Protein AF-A0A495YW83-F1 (afdb_monomer_lite)

Secondary structure (DSSP, 8-state):
-EEEEEEEEEEEE-SSS-EEEEEEESSS-EEHHHHSTT-----EE-SS-EEEEES-THHHHHHHHHHHHTS-TTSHHHHHHHHHHHHHHHTTPPTT-EEEEEEEEEEETT-SS-EEEEEEEEEE----S---S-S---S-------HHHHHHHHHHHHHHHHHHHHHHHHHHHHHHHHHHHHHHHHHHHHHHHHHHHHHHHHHTS---------------------------S--SHHHHHHHHHHHHHHTT---------------------

Radius of gyration: 35.76 Å; chains: 1; bounding box: 96×53×119 Å

Sequence (273 aa):
MATQYHFLVSCKKIADTEWTMEMQAESGDVPMSIVQPDSETDEVLTTNPIARTIAEVKVMTHYLRQLNRHSGRGTVGHNDSVIRNINQRLLQLQLGQQITVKISFFEHRGLRSGLYEINSLGVFPPIDRARPLAATLSQEQKTRVPQVLVDAVTSLENHVDTLQREIHAAQRILREYGAQLEAQERQIQQLSVENNQLKESSNSETAPTQSSNPHPQEADTSQPDSPAEEAEEDNIDTEAQSLFQQFMKSSRSSKPRNKLPANNPSKNRNKGS

Foldseek 3Di:
DKDKFKKKWKWAAADPQKIKIKIAGPDDWAAVCLQPVPDPDRDTGHRDIDMDMDRDPVVVLVSLVNNLVLADPPCNVVSVVQSVVSSVVVVVDDHQKMWMKMWMWMGDPPDPTIHIDIGTPDIDHRPDPDDPPDDDPPDDDPPDDPVVVVVVVVVVVVVVVVVVVVVVVVVVVVVVVVVVVVVVVVVVVVVVVVVVVVVVVVVVPPDDDDDDDDDDDDDDDDDDDDDDPDPDDDDPVPVVVVVVVVVVVVPPDDDDDDDDDDDDDDDDDDDDD

Structure (mmCIF, N/CA/C/O backbone):
data_AF-A0A495YW83-F1
#
_entry.id   AF-A0A495YW83-F1
#
loop_
_atom_site.group_PDB
_atom_site.id
_atom_site.type_symbol
_atom_site.label_atom_id
_atom_site.label_alt_id
_atom_site.label_comp_id
_atom_site.label_asym_id
_atom_site.label_entity_id
_atom_site.label_seq_id
_atom_site.pdbx_PDB_ins_code
_atom_site.Cartn_x
_atom_site.Cartn_y
_atom_site.Cartn_z
_atom_site.occupancy
_atom_site.B_iso_or_equiv
_atom_site.auth_seq_id
_atom_site.auth_comp_id
_atom_site.auth_asym_id
_atom_site.auth_atom_id
_atom_site.pdbx_PDB_model_num
ATOM 1 N N . MET A 1 1 ? 15.375 2.209 -17.703 1.00 58.75 1 MET A N 1
ATOM 2 C CA . MET A 1 1 ? 15.477 2.134 -16.233 1.00 58.75 1 MET A CA 1
ATOM 3 C C . MET A 1 1 ? 14.070 2.212 -15.684 1.00 58.75 1 MET A C 1
ATOM 5 O O . MET A 1 1 ? 13.350 3.118 -16.086 1.00 58.75 1 MET A O 1
ATOM 9 N N . ALA A 1 2 ? 13.667 1.210 -14.907 1.00 78.50 2 ALA A N 1
ATOM 10 C CA . ALA A 1 2 ? 12.404 1.219 -14.183 1.00 78.50 2 ALA A CA 1
ATOM 11 C C . ALA A 1 2 ? 12.691 1.718 -12.766 1.00 78.50 2 ALA A C 1
ATOM 13 O O . ALA A 1 2 ? 13.683 1.291 -12.171 1.00 78.50 2 ALA A O 1
ATOM 14 N N . THR A 1 3 ? 11.873 2.636 -12.267 1.00 87.31 3 THR A N 1
ATOM 15 C CA . THR A 1 3 ? 12.003 3.148 -10.901 1.00 87.31 3 THR A CA 1
ATOM 16 C C . THR A 1 3 ? 10.989 2.425 -10.031 1.00 87.31 3 THR A C 1
ATOM 18 O O . THR A 1 3 ? 9.830 2.278 -10.420 1.00 87.31 3 THR A O 1
ATOM 21 N N . GLN A 1 4 ? 11.428 1.947 -8.872 1.00 91.88 4 GLN A N 1
ATOM 22 C CA . GLN A 1 4 ? 10.590 1.193 -7.952 1.00 91.88 4 GLN A CA 1
ATOM 23 C C . GLN A 1 4 ? 10.701 1.793 -6.558 1.00 91.88 4 GLN A C 1
ATOM 25 O O . GLN A 1 4 ? 11.804 1.967 -6.042 1.00 91.88 4 GLN A O 1
ATOM 30 N N . TYR A 1 5 ? 9.553 2.087 -5.957 1.00 94.31 5 TYR A N 1
ATOM 31 C CA . TYR A 1 5 ? 9.463 2.618 -4.603 1.00 94.31 5 TYR A CA 1
ATOM 32 C C . TYR A 1 5 ? 8.596 1.717 -3.739 1.00 94.31 5 TYR A C 1
ATOM 34 O O . TYR A 1 5 ? 7.606 1.150 -4.206 1.00 94.31 5 TYR A O 1
ATOM 42 N N . HIS A 1 6 ? 8.951 1.630 -2.461 1.00 95.50 6 HIS A N 1
ATOM 43 C CA . HIS A 1 6 ? 8.181 0.899 -1.472 1.00 95.50 6 HIS A CA 1
ATOM 44 C C . HIS A 1 6 ? 7.973 1.735 -0.224 1.00 95.50 6 HIS A C 1
ATOM 46 O O . HIS A 1 6 ? 8.914 2.298 0.339 1.00 95.50 6 HIS A O 1
ATOM 52 N N . PHE A 1 7 ? 6.732 1.769 0.236 1.00 96.56 7 PHE A N 1
ATOM 53 C CA . PHE A 1 7 ? 6.379 2.412 1.485 1.00 96.56 7 PHE A CA 1
ATOM 54 C C . PHE A 1 7 ? 5.284 1.629 2.197 1.00 96.56 7 PHE A C 1
ATOM 56 O O . PHE A 1 7 ? 4.548 0.827 1.615 1.00 96.56 7 PHE A O 1
ATOM 63 N N . LEU A 1 8 ? 5.221 1.835 3.501 1.00 96.38 8 LEU A N 1
ATOM 64 C CA . LEU A 1 8 ? 4.290 1.191 4.398 1.00 96.38 8 LEU A CA 1
ATOM 65 C C . LEU A 1 8 ? 3.283 2.217 4.879 1.00 96.38 8 LEU A C 1
ATOM 67 O O . LEU A 1 8 ? 3.628 3.362 5.168 1.00 96.38 8 LEU A O 1
ATOM 71 N N . VAL A 1 9 ? 2.042 1.772 5.000 1.00 96.69 9 VAL A N 1
ATOM 72 C CA . VAL A 1 9 ? 0.969 2.544 5.607 1.00 96.69 9 VAL A CA 1
ATOM 73 C C . VAL A 1 9 ? 0.320 1.687 6.667 1.00 96.69 9 VAL A C 1
ATOM 75 O O . VAL A 1 9 ? -0.196 0.604 6.380 1.00 96.69 9 VAL A O 1
ATOM 78 N N . SER A 1 10 ? 0.364 2.156 7.903 1.00 95.31 10 SER A N 1
ATOM 79 C CA . SER A 1 10 ? -0.252 1.486 9.033 1.00 95.31 10 SER A CA 1
ATOM 80 C C . SER A 1 10 ? -1.451 2.281 9.538 1.00 95.31 10 SER A C 1
ATOM 82 O O . SER A 1 10 ? -1.524 3.505 9.423 1.00 95.31 10 SER A O 1
ATOM 84 N N . CYS A 1 11 ? -2.443 1.566 10.056 1.00 95.56 11 CYS A N 1
ATOM 85 C CA . CYS A 1 11 ? -3.591 2.160 10.716 1.00 95.56 11 CYS A CA 1
ATOM 86 C C . CYS A 1 11 ? -3.835 1.436 12.037 1.00 95.56 11 CYS A C 1
ATOM 88 O O . CYS A 1 11 ? -4.055 0.222 12.058 1.00 95.56 11 CYS A O 1
ATOM 90 N N . LYS A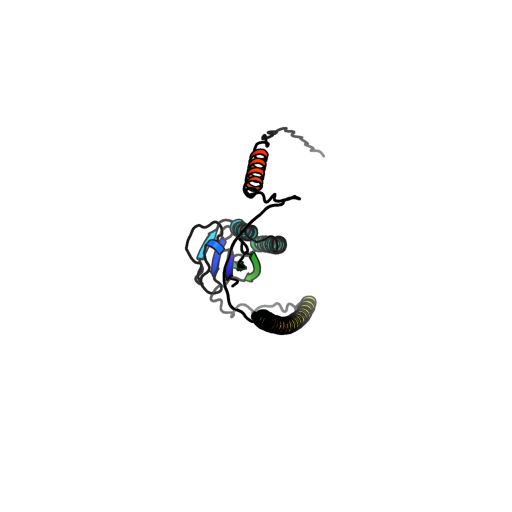 1 12 ? -3.761 2.187 13.135 1.00 94.56 12 LYS A N 1
ATOM 91 C CA . LYS A 1 12 ? -3.854 1.699 14.511 1.00 94.56 12 LYS A CA 1
ATOM 92 C C . LYS A 1 12 ? -5.094 2.263 15.187 1.00 94.56 12 LYS A C 1
ATOM 94 O O . LYS A 1 12 ? -5.355 3.462 15.088 1.00 94.56 12 LYS A O 1
ATOM 99 N N . LYS A 1 13 ? -5.825 1.419 15.917 1.00 93.88 13 LYS A N 1
ATOM 100 C CA . LYS A 1 13 ? -6.918 1.873 16.782 1.00 93.88 13 LYS A CA 1
ATOM 101 C C . LYS A 1 13 ? -6.343 2.332 18.119 1.00 93.88 13 LYS A C 1
ATOM 103 O O . LYS A 1 13 ? -5.798 1.509 18.857 1.00 93.88 13 LYS A O 1
ATOM 108 N N . ILE A 1 14 ? -6.442 3.623 18.427 1.00 92.81 14 ILE A N 1
ATOM 109 C CA . ILE A 1 14 ? -5.915 4.191 19.681 1.00 92.81 14 ILE A CA 1
ATOM 110 C C . ILE A 1 14 ? -7.018 4.428 20.719 1.00 92.81 14 ILE A C 1
ATOM 112 O O . ILE A 1 14 ? -6.765 4.259 21.908 1.00 92.81 14 ILE A O 1
ATOM 116 N N . ALA A 1 15 ? -8.245 4.713 20.277 1.00 90.38 15 ALA A N 1
ATOM 117 C CA . ALA A 1 15 ? -9.439 4.787 21.116 1.00 90.38 15 ALA A CA 1
ATOM 118 C C . ALA A 1 15 ? -10.667 4.258 20.353 1.00 90.38 15 ALA A C 1
ATOM 120 O O . ALA A 1 15 ? -10.564 3.826 19.203 1.00 90.38 15 ALA A O 1
ATOM 121 N N . ASP A 1 16 ? -11.851 4.287 20.967 1.00 86.62 16 ASP A N 1
ATOM 122 C CA . ASP A 1 16 ? -13.081 3.795 20.327 1.00 86.62 16 ASP A CA 1
ATOM 123 C C . ASP A 1 16 ? -13.451 4.565 19.053 1.00 86.62 16 ASP A C 1
ATOM 125 O O . ASP A 1 16 ? -13.930 3.967 18.087 1.00 86.62 16 ASP A O 1
ATOM 129 N N . THR A 1 17 ? -13.163 5.866 19.029 1.00 87.00 17 THR A N 1
ATOM 130 C CA . THR A 1 17 ? -13.440 6.774 17.906 1.00 87.00 17 THR A CA 1
ATOM 131 C C . THR A 1 17 ? -12.185 7.424 17.332 1.00 87.00 17 THR A C 1
ATOM 133 O O . THR A 1 17 ? -12.293 8.287 16.468 1.00 87.00 17 THR A O 1
ATOM 136 N N . GLU A 1 18 ? -10.997 7.036 17.796 1.00 93.00 18 GLU A N 1
ATOM 137 C CA . GLU A 1 18 ? -9.740 7.641 17.358 1.00 93.00 18 GLU A CA 1
ATOM 138 C C . GLU A 1 18 ? -8.789 6.597 16.792 1.00 93.00 18 GLU A C 1
ATOM 140 O O . GLU A 1 18 ? -8.570 5.516 17.354 1.00 93.00 18 GLU A O 1
ATOM 145 N N . TRP A 1 19 ? -8.195 6.964 15.666 1.00 95.00 19 TRP A N 1
ATOM 146 C CA . TRP A 1 19 ? -7.290 6.127 14.907 1.00 95.00 19 TRP A CA 1
ATOM 147 C C . TRP A 1 19 ? -6.037 6.923 14.576 1.00 95.00 19 TRP A C 1
ATOM 149 O O . TRP A 1 19 ? -6.084 8.136 14.383 1.00 95.00 19 TRP A O 1
ATOM 159 N N . THR A 1 20 ? -4.917 6.232 14.448 1.00 95.50 20 THR A N 1
ATOM 160 C CA . THR A 1 20 ? -3.687 6.811 13.911 1.00 95.50 20 THR A CA 1
ATOM 161 C C . THR A 1 20 ? -3.412 6.166 12.568 1.00 95.50 20 THR A C 1
ATOM 163 O O . THR A 1 20 ? -3.466 4.944 12.449 1.00 95.50 20 THR A O 1
ATOM 166 N N . MET A 1 21 ? -3.144 6.983 11.556 1.00 95.88 21 MET A N 1
ATOM 167 C CA . MET A 1 21 ? -2.631 6.538 10.268 1.00 95.88 21 MET A CA 1
ATOM 168 C C . MET A 1 21 ? -1.194 7.017 10.141 1.00 95.88 21 MET A C 1
ATOM 170 O O . MET A 1 21 ? -0.926 8.207 10.287 1.00 95.88 21 MET A O 1
ATOM 174 N N . GLU A 1 22 ? -0.288 6.097 9.864 1.00 95.69 22 GLU A N 1
ATOM 175 C CA . GLU A 1 22 ? 1.141 6.364 9.777 1.00 95.69 22 GLU A CA 1
ATOM 176 C C . GLU A 1 22 ? 1.676 5.873 8.436 1.00 95.69 22 GLU A C 1
ATOM 178 O O . GLU A 1 22 ? 1.234 4.847 7.920 1.00 95.69 22 GLU A O 1
ATOM 183 N N . MET A 1 23 ? 2.588 6.642 7.849 1.00 96.06 23 MET A N 1
ATOM 184 C CA . MET A 1 23 ? 3.230 6.341 6.573 1.00 96.06 23 MET A CA 1
ATOM 185 C C . MET A 1 23 ? 4.744 6.400 6.752 1.00 96.06 23 MET A C 1
ATOM 187 O O . MET A 1 23 ? 5.238 7.316 7.403 1.00 96.06 23 MET A O 1
ATOM 191 N N . GLN A 1 24 ? 5.478 5.457 6.169 1.00 96.19 24 GLN A N 1
ATOM 192 C CA . GLN A 1 24 ? 6.946 5.445 6.199 1.00 96.19 24 GLN A CA 1
ATOM 193 C C . GLN A 1 24 ? 7.510 4.768 4.951 1.00 96.19 24 GLN A C 1
ATOM 195 O O . GLN A 1 24 ? 6.923 3.805 4.456 1.00 96.19 24 GLN A O 1
ATOM 200 N N . ALA A 1 25 ? 8.648 5.235 4.445 1.00 95.88 25 ALA A N 1
ATOM 201 C CA . ALA A 1 25 ? 9.358 4.532 3.385 1.00 95.88 25 ALA A CA 1
ATOM 202 C C . ALA A 1 25 ? 9.952 3.223 3.928 1.00 95.88 25 ALA A C 1
ATOM 204 O O . ALA A 1 25 ? 10.445 3.174 5.055 1.00 95.88 25 ALA A O 1
ATOM 205 N N . GLU A 1 26 ? 9.911 2.153 3.132 1.00 93.31 26 GLU A N 1
ATOM 206 C CA . GLU A 1 26 ? 10.557 0.885 3.505 1.00 93.31 26 GLU A CA 1
ATOM 207 C C . GLU A 1 26 ? 12.081 0.995 3.367 1.00 93.31 26 GLU A C 1
ATOM 209 O O . GLU A 1 26 ? 12.831 0.483 4.197 1.00 93.31 26 GLU A O 1
ATOM 214 N N . SER A 1 27 ? 12.538 1.701 2.331 1.00 89.88 27 SER A N 1
ATOM 215 C CA . SER A 1 27 ? 13.949 1.978 2.079 1.00 89.88 27 SER A CA 1
ATOM 216 C C . SER A 1 27 ? 14.108 3.211 1.195 1.00 89.88 27 SER A C 1
ATOM 218 O O . SER A 1 27 ? 13.423 3.318 0.177 1.00 89.88 27 SER A O 1
ATOM 220 N N . GLY A 1 28 ? 15.065 4.075 1.537 1.00 90.56 28 GLY A N 1
ATOM 221 C CA . GLY A 1 28 ? 15.356 5.294 0.781 1.00 90.56 28 GLY A CA 1
ATOM 222 C C . GLY A 1 28 ? 14.254 6.349 0.880 1.00 90.56 28 GLY A C 1
ATOM 223 O O . GLY A 1 28 ? 13.323 6.223 1.675 1.00 90.56 28 GLY A O 1
ATOM 224 N N . ASP A 1 29 ? 14.389 7.384 0.058 1.00 93.31 29 ASP A N 1
ATOM 225 C CA . ASP A 1 29 ? 13.443 8.493 -0.004 1.00 93.31 29 ASP A CA 1
ATOM 226 C C . ASP A 1 29 ? 12.416 8.242 -1.113 1.00 93.31 29 ASP A C 1
ATOM 228 O O . ASP A 1 29 ? 12.768 7.922 -2.253 1.00 93.31 29 ASP A O 1
ATOM 232 N N . VAL A 1 30 ? 11.135 8.386 -0.778 1.00 92.50 30 VAL A N 1
ATOM 233 C CA . VAL A 1 30 ? 10.015 8.222 -1.709 1.00 92.50 30 VAL A CA 1
ATOM 234 C C . VAL A 1 30 ? 9.379 9.591 -1.962 1.00 92.50 30 VAL A C 1
ATOM 236 O O . VAL A 1 30 ? 8.899 10.206 -1.012 1.00 92.50 30 VAL A O 1
ATOM 239 N N . PRO A 1 31 ? 9.326 10.081 -3.211 1.00 92.19 31 PRO A N 1
ATOM 240 C CA . PRO A 1 31 ? 8.654 11.336 -3.542 1.00 92.19 31 PRO A CA 1
ATOM 241 C C . PRO A 1 31 ? 7.212 11.393 -3.025 1.00 92.19 31 PRO A C 1
ATOM 243 O O . PRO A 1 31 ? 6.448 10.435 -3.191 1.00 92.19 31 PRO A O 1
ATOM 246 N N . MET A 1 32 ? 6.803 12.522 -2.438 1.00 92.19 32 MET A N 1
ATOM 247 C CA . MET A 1 32 ? 5.436 12.672 -1.931 1.00 92.19 32 MET A CA 1
ATOM 248 C C . MET A 1 32 ? 4.398 12.626 -3.056 1.00 92.19 32 MET A C 1
ATOM 250 O O . MET A 1 32 ? 3.299 12.143 -2.822 1.00 92.19 32 MET A O 1
ATOM 254 N N . SER A 1 33 ? 4.760 12.986 -4.288 1.00 89.62 33 SER A N 1
ATOM 255 C CA . SER A 1 33 ? 3.926 12.799 -5.486 1.00 89.62 33 SER A CA 1
ATOM 256 C C . SER A 1 33 ? 3.597 11.330 -5.803 1.00 89.62 33 SER A C 1
ATOM 258 O O . SER A 1 33 ? 2.674 11.049 -6.561 1.00 89.62 33 SER A O 1
ATOM 260 N N . ILE A 1 34 ? 4.313 10.366 -5.216 1.00 89.94 34 ILE A N 1
ATOM 261 C CA . ILE A 1 34 ? 3.993 8.931 -5.305 1.00 89.94 34 ILE A CA 1
ATOM 262 C C . ILE A 1 34 ? 3.145 8.497 -4.104 1.00 89.94 34 ILE A C 1
ATOM 264 O O . ILE A 1 34 ? 2.208 7.711 -4.221 1.00 89.94 34 ILE A O 1
ATOM 268 N N . VAL A 1 35 ? 3.447 9.018 -2.918 1.00 90.94 35 VAL A N 1
ATOM 269 C CA . VAL A 1 35 ? 2.703 8.684 -1.693 1.00 90.94 35 VAL A CA 1
ATOM 270 C C . VAL A 1 35 ? 1.316 9.337 -1.690 1.00 90.94 35 VAL A C 1
ATOM 272 O O . VAL A 1 35 ? 0.366 8.774 -1.146 1.00 90.94 35 VAL A O 1
ATOM 275 N N . GLN A 1 36 ? 1.196 10.514 -2.299 1.00 91.25 36 GLN A N 1
ATOM 276 C CA . GLN A 1 36 ? 0.011 11.352 -2.442 1.00 91.25 36 GLN A CA 1
ATOM 277 C C . GLN A 1 36 ? -0.001 11.939 -3.869 1.00 91.25 36 GLN A C 1
ATOM 279 O O . GLN A 1 36 ? 0.501 13.039 -4.080 1.00 91.25 36 GLN A O 1
ATOM 284 N N . PRO A 1 37 ? -0.583 11.231 -4.855 1.00 83.50 37 PRO A N 1
ATOM 285 C CA . PRO A 1 37 ? -0.555 11.634 -6.268 1.00 83.50 37 PRO A CA 1
ATOM 286 C C . PRO A 1 37 ? -1.126 13.018 -6.582 1.00 83.50 37 PRO A C 1
ATOM 288 O O . PRO A 1 37 ? -0.756 13.614 -7.587 1.00 83.50 37 PRO A O 1
ATOM 291 N N . ASP A 1 38 ? -2.008 13.523 -5.719 1.00 84.12 38 ASP A N 1
ATOM 292 C CA . ASP A 1 38 ? -2.621 14.847 -5.853 1.00 84.12 38 ASP A CA 1
ATOM 293 C C . ASP A 1 38 ? -1.879 15.933 -5.041 1.00 84.12 38 ASP A C 1
ATOM 295 O O . ASP A 1 38 ? -2.343 17.069 -4.968 1.00 84.12 38 ASP A O 1
ATOM 299 N N . SER A 1 39 ? -0.759 15.598 -4.388 1.00 81.69 39 SER A N 1
ATOM 300 C CA . SER A 1 39 ? 0.066 16.558 -3.650 1.00 81.69 39 SER A CA 1
ATOM 301 C C . SER A 1 39 ? 1.070 17.229 -4.581 1.00 81.69 39 SER A C 1
ATOM 303 O O . SER A 1 39 ? 1.857 16.557 -5.242 1.00 81.69 39 SER A O 1
ATOM 305 N N . GLU A 1 40 ? 1.093 18.560 -4.575 1.00 78.44 40 GLU A N 1
ATOM 306 C CA . GLU A 1 40 ? 2.082 19.378 -5.298 1.00 78.44 40 GLU A CA 1
ATOM 307 C C . GLU A 1 40 ? 3.358 19.625 -4.470 1.00 78.44 40 GLU A C 1
ATOM 309 O O . GLU A 1 40 ? 4.131 20.535 -4.755 1.00 78.44 40 GLU A O 1
ATOM 314 N N . THR A 1 41 ? 3.572 18.856 -3.400 1.00 82.69 41 THR A N 1
ATOM 315 C CA . THR A 1 41 ? 4.736 19.028 -2.530 1.00 82.69 41 THR A CA 1
ATOM 316 C C . THR A 1 41 ? 5.964 18.307 -3.082 1.00 82.69 41 THR A C 1
ATOM 318 O O . THR A 1 41 ? 5.924 17.111 -3.365 1.00 82.69 41 THR A O 1
ATOM 321 N N . ASP A 1 42 ? 7.096 19.014 -3.111 1.00 84.25 42 ASP A N 1
ATOM 322 C CA . ASP A 1 42 ? 8.428 18.446 -3.395 1.00 84.25 42 ASP A CA 1
ATOM 323 C C . ASP A 1 42 ? 9.025 17.692 -2.188 1.00 84.25 42 ASP A C 1
ATOM 325 O O . ASP A 1 42 ? 10.212 17.368 -2.143 1.00 84.25 42 ASP A O 1
ATOM 329 N N . GLU A 1 43 ? 8.208 17.428 -1.169 1.00 90.75 43 GLU A N 1
ATOM 330 C CA . GLU A 1 43 ? 8.620 16.685 0.014 1.00 90.75 43 GLU A CA 1
ATOM 331 C C . GLU A 1 43 ? 8.875 15.212 -0.319 1.00 90.75 43 GLU A C 1
ATOM 333 O O . GLU A 1 43 ? 8.357 14.648 -1.288 1.00 90.75 43 GLU A O 1
ATOM 338 N N . VAL A 1 44 ? 9.662 14.560 0.533 1.00 93.31 44 VAL A N 1
ATOM 339 C CA . VAL A 1 44 ? 9.943 13.131 0.427 1.00 93.31 44 VAL A CA 1
ATOM 340 C C . VAL A 1 44 ? 9.523 12.421 1.704 1.00 93.31 44 VAL A C 1
ATOM 342 O O . VAL A 1 44 ? 9.757 12.889 2.819 1.00 93.31 44 VAL A O 1
ATOM 345 N N . LEU A 1 45 ? 8.892 11.265 1.538 1.00 93.44 45 LEU A N 1
ATOM 346 C CA . LEU A 1 45 ? 8.684 10.320 2.614 1.00 93.44 45 LEU A CA 1
ATOM 347 C C . LEU A 1 45 ? 9.999 9.580 2.857 1.00 93.44 45 LEU A C 1
ATOM 349 O O . LEU A 1 45 ? 10.546 8.957 1.950 1.00 93.44 45 LEU A O 1
ATOM 353 N N . THR A 1 46 ? 10.484 9.643 4.089 1.00 94.69 46 THR A N 1
ATOM 354 C CA . THR A 1 46 ? 11.723 8.979 4.511 1.00 94.69 46 THR A CA 1
ATOM 355 C C . THR A 1 46 ? 11.399 7.729 5.328 1.00 94.69 46 THR A C 1
ATOM 357 O O . THR A 1 46 ? 10.234 7.374 5.532 1.00 94.69 46 THR A O 1
ATOM 360 N N . THR A 1 47 ? 12.429 7.058 5.839 1.00 92.75 47 THR A N 1
ATOM 361 C CA . THR A 1 47 ? 12.277 5.947 6.791 1.00 92.75 47 THR A CA 1
ATOM 362 C C . THR A 1 47 ? 11.730 6.389 8.152 1.00 92.75 47 THR A C 1
ATOM 364 O O . THR A 1 47 ? 11.336 5.540 8.950 1.00 92.75 47 THR A O 1
ATOM 367 N N . ASN A 1 48 ? 11.681 7.698 8.430 1.00 92.06 48 ASN A N 1
ATOM 368 C CA . ASN A 1 48 ? 11.028 8.220 9.623 1.00 92.06 48 ASN A CA 1
ATOM 369 C C . ASN A 1 48 ? 9.508 8.290 9.401 1.00 92.06 48 ASN A C 1
ATOM 371 O O . ASN A 1 48 ? 9.065 8.923 8.437 1.00 92.06 48 ASN A O 1
ATOM 375 N N . PRO A 1 49 ? 8.702 7.686 10.289 1.00 90.88 49 PRO A N 1
ATOM 376 C CA . PRO A 1 49 ? 7.263 7.639 10.112 1.00 90.88 49 PRO A CA 1
ATOM 377 C C . PRO A 1 49 ? 6.607 9.010 10.275 1.00 90.88 49 PRO A C 1
ATOM 379 O O . PRO A 1 49 ? 6.873 9.747 11.225 1.00 90.88 49 PRO A O 1
ATOM 382 N N . ILE A 1 50 ? 5.678 9.312 9.370 1.00 92.50 50 ILE A N 1
ATOM 383 C CA . ILE A 1 50 ? 4.775 10.458 9.456 1.00 92.50 50 ILE A CA 1
ATOM 384 C C . ILE A 1 50 ? 3.417 9.940 9.922 1.00 92.50 50 ILE A C 1
ATOM 386 O O . ILE A 1 50 ? 2.716 9.247 9.182 1.00 92.50 50 ILE A O 1
ATOM 390 N N . ALA A 1 51 ? 3.043 10.280 11.154 1.00 93.62 51 ALA A N 1
ATOM 391 C CA . ALA A 1 51 ? 1.787 9.868 11.768 1.00 93.62 51 ALA A CA 1
ATOM 392 C C . ALA A 1 51 ? 0.775 11.019 11.814 1.00 93.62 51 ALA A C 1
ATOM 394 O O . ALA A 1 51 ? 1.112 12.161 12.124 1.00 93.62 51 ALA A O 1
ATOM 395 N N . ARG A 1 52 ? -0.495 10.703 11.553 1.00 93.38 52 ARG A N 1
ATOM 396 C CA . ARG A 1 52 ? -1.630 11.619 11.703 1.00 93.38 52 ARG A CA 1
ATOM 397 C C . ARG A 1 52 ? -2.788 10.936 12.414 1.00 93.38 52 ARG A C 1
ATOM 399 O O . ARG A 1 52 ? -3.113 9.781 12.131 1.00 93.38 52 ARG A O 1
ATOM 406 N N . THR A 1 53 ? -3.444 11.666 13.304 1.00 94.06 53 THR A N 1
ATOM 407 C CA . THR A 1 53 ? -4.686 11.208 13.929 1.00 94.06 53 THR A CA 1
ATOM 408 C C . THR A 1 53 ? -5.841 11.404 12.955 1.00 94.06 53 THR A C 1
ATOM 410 O O . THR A 1 53 ? -5.977 12.461 12.340 1.00 94.06 53 THR A O 1
ATOM 413 N N . ILE A 1 54 ? -6.671 10.377 12.798 1.00 93.56 54 ILE A N 1
ATOM 414 C CA . ILE A 1 54 ? -7.856 10.389 11.942 1.00 93.56 54 ILE A CA 1
ATOM 415 C C . ILE A 1 54 ? -9.083 9.990 12.769 1.00 93.56 54 ILE A C 1
ATOM 417 O O . ILE A 1 54 ? -9.017 9.114 13.631 1.00 93.56 54 ILE A O 1
ATOM 421 N N . ALA A 1 55 ? -10.216 10.631 12.486 1.00 89.31 55 ALA A N 1
ATOM 422 C CA . ALA A 1 55 ? -11.478 10.365 13.178 1.00 89.31 55 ALA A CA 1
ATOM 423 C C . ALA A 1 55 ? -12.202 9.116 12.642 1.00 89.31 55 ALA A C 1
ATOM 425 O O . ALA A 1 55 ? -12.966 8.473 13.354 1.00 89.31 55 ALA A O 1
ATOM 426 N N . GLU A 1 56 ? -11.973 8.755 11.375 1.00 90.06 56 GLU A N 1
ATOM 427 C CA . GLU A 1 56 ? -12.688 7.660 10.719 1.00 90.06 56 GLU A CA 1
ATOM 428 C C . GLU A 1 56 ? -11.752 6.699 9.984 1.00 90.06 56 GLU A C 1
ATOM 430 O O . GLU A 1 56 ? -10.896 7.107 9.198 1.00 90.06 56 GLU A O 1
ATOM 435 N N . VAL A 1 57 ? -12.041 5.401 10.106 1.00 89.19 57 VAL A N 1
ATOM 436 C CA . VAL A 1 57 ? -11.418 4.310 9.329 1.00 89.19 57 VAL A CA 1
ATOM 437 C C . VAL A 1 57 ? -11.514 4.533 7.814 1.00 89.19 57 VAL A C 1
ATOM 439 O O . VAL A 1 57 ? -10.652 4.101 7.042 1.00 89.19 57 VAL A O 1
ATOM 442 N N . LYS A 1 58 ? -12.562 5.233 7.360 1.00 91.75 58 LYS A N 1
ATOM 443 C CA . LYS A 1 58 ? -12.784 5.516 5.937 1.00 91.75 58 LYS A CA 1
ATOM 444 C C . LYS A 1 58 ? -11.655 6.328 5.314 1.00 91.75 58 LYS A C 1
ATOM 446 O O . LYS A 1 58 ? -11.447 6.184 4.114 1.00 91.75 58 LYS A O 1
ATOM 451 N N . VAL A 1 59 ? -10.914 7.120 6.093 1.00 93.12 59 VAL A N 1
ATOM 452 C CA . VAL A 1 59 ? -9.786 7.917 5.587 1.00 93.12 59 VAL A CA 1
ATOM 453 C C . VAL A 1 59 ? -8.702 7.008 5.001 1.00 93.12 59 VAL A C 1
ATOM 455 O O . VAL A 1 59 ? -8.268 7.230 3.874 1.00 93.12 59 VAL A O 1
ATOM 458 N N . MET A 1 60 ? -8.345 5.926 5.701 1.00 93.25 60 MET A N 1
ATOM 459 C CA . MET A 1 60 ? -7.386 4.928 5.207 1.00 93.25 60 MET A CA 1
ATOM 460 C C . MET A 1 60 ? -7.894 4.247 3.929 1.00 93.25 60 MET A C 1
ATOM 462 O O . MET A 1 60 ? -7.175 4.118 2.941 1.00 93.25 60 MET A O 1
ATOM 466 N N . THR A 1 61 ? -9.169 3.855 3.906 1.00 93.31 61 THR A N 1
ATOM 467 C CA . THR A 1 61 ? -9.758 3.198 2.727 1.00 93.31 61 THR A CA 1
ATOM 468 C C . THR A 1 61 ? -9.851 4.142 1.526 1.00 93.31 61 THR A C 1
ATOM 470 O O . THR A 1 61 ? -9.642 3.718 0.390 1.00 93.31 61 THR A O 1
ATOM 473 N N . HIS A 1 62 ? -10.163 5.419 1.753 1.00 94.00 62 HIS A N 1
ATOM 474 C CA . HIS A 1 62 ? -10.204 6.438 0.708 1.00 94.00 62 HIS A CA 1
ATOM 475 C C . HIS A 1 62 ? -8.815 6.675 0.118 1.00 94.00 62 HIS A C 1
ATOM 477 O O . HIS A 1 62 ? -8.668 6.656 -1.101 1.00 94.00 62 HIS A O 1
ATOM 483 N N . TYR A 1 63 ? -7.806 6.785 0.981 1.00 94.88 63 TYR A N 1
ATOM 484 C CA . TYR A 1 63 ? -6.410 6.916 0.587 1.00 94.88 63 TYR A CA 1
ATOM 485 C C . TYR A 1 63 ? -5.948 5.765 -0.323 1.00 94.88 63 TYR A C 1
ATOM 487 O O . TYR A 1 63 ? -5.475 6.000 -1.431 1.00 94.88 63 TYR A O 1
ATOM 495 N N . LEU A 1 64 ? -6.175 4.506 0.071 1.00 94.25 64 LEU A N 1
ATOM 496 C CA . LEU A 1 64 ? -5.782 3.362 -0.765 1.00 94.25 64 LEU A CA 1
ATOM 497 C C . LEU A 1 64 ? -6.524 3.331 -2.112 1.00 94.25 64 LEU A C 1
ATOM 499 O O . LEU A 1 64 ? -5.954 2.954 -3.135 1.00 94.25 64 LEU A O 1
ATOM 503 N N . ARG A 1 65 ? -7.798 3.745 -2.135 1.00 92.94 65 ARG A N 1
ATOM 504 C CA . ARG A 1 65 ? -8.571 3.864 -3.382 1.00 92.94 65 ARG A CA 1
ATOM 505 C C . ARG A 1 65 ? -8.038 4.964 -4.288 1.00 92.94 65 ARG A C 1
ATOM 507 O O . ARG A 1 65 ? -8.102 4.800 -5.501 1.00 92.94 65 ARG A O 1
ATOM 514 N N . GLN A 1 66 ? -7.559 6.066 -3.720 1.00 91.56 66 GLN A N 1
ATOM 515 C CA . GLN A 1 66 ? -6.931 7.143 -4.473 1.00 91.56 66 GLN A CA 1
ATOM 516 C C . GLN A 1 66 ? -5.705 6.598 -5.206 1.00 91.56 66 GLN A C 1
ATOM 518 O O . GLN A 1 66 ? -5.685 6.639 -6.429 1.00 91.56 66 GLN A O 1
ATOM 523 N N . LEU A 1 67 ? -4.786 5.928 -4.504 1.00 90.94 67 LEU A N 1
ATOM 524 C CA . LEU A 1 67 ? -3.630 5.272 -5.132 1.00 90.94 67 LEU A CA 1
ATOM 525 C C . LEU A 1 67 ? -4.034 4.276 -6.231 1.00 90.94 67 LEU A C 1
ATOM 527 O O . LEU A 1 67 ? -3.480 4.294 -7.331 1.00 90.94 67 LEU A O 1
ATOM 531 N N . ASN A 1 68 ? -5.061 3.452 -5.986 1.00 89.25 68 ASN A N 1
ATOM 532 C CA . ASN A 1 68 ? -5.534 2.494 -6.988 1.00 89.25 68 ASN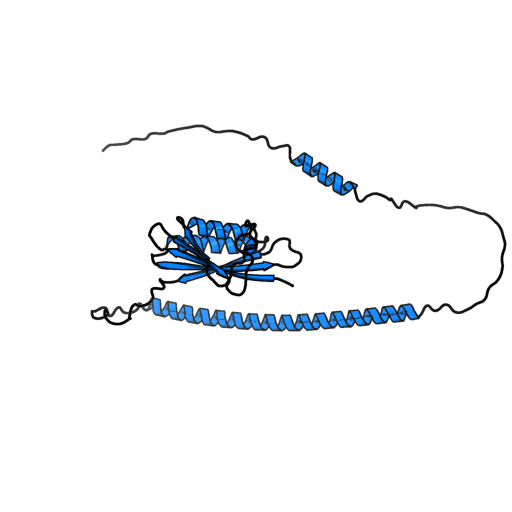 A CA 1
ATOM 533 C C . ASN A 1 68 ? -6.061 3.178 -8.267 1.00 89.25 68 ASN A C 1
ATOM 535 O O . ASN A 1 68 ? -5.884 2.653 -9.362 1.00 89.25 68 ASN A O 1
ATOM 539 N N . ARG A 1 69 ? -6.666 4.372 -8.169 1.00 83.50 69 ARG A N 1
ATOM 540 C CA . ARG A 1 69 ? -7.141 5.132 -9.345 1.00 83.50 69 ARG A CA 1
ATOM 541 C C . ARG A 1 69 ? -6.010 5.622 -10.244 1.00 83.50 69 ARG A C 1
ATOM 543 O O . ARG A 1 69 ? -6.227 5.751 -11.444 1.00 83.50 69 ARG A O 1
ATOM 550 N N . HIS A 1 70 ? -4.833 5.877 -9.677 1.00 76.75 70 HIS A N 1
ATOM 551 C CA . HIS A 1 70 ? -3.644 6.282 -10.432 1.00 76.75 70 HIS A CA 1
ATOM 552 C C . HIS A 1 70 ? -2.854 5.086 -10.982 1.00 76.75 70 HIS A C 1
ATOM 554 O O . HIS A 1 70 ? -1.835 5.278 -11.638 1.00 76.75 70 HIS A O 1
ATOM 560 N N . SER A 1 71 ? -3.320 3.855 -10.744 1.00 68.88 71 SER A N 1
ATOM 561 C CA . SER A 1 71 ? -2.714 2.645 -11.299 1.00 68.88 71 SER A CA 1
ATOM 562 C C . SER A 1 71 ? -3.136 2.449 -12.756 1.00 68.88 71 SER A C 1
ATOM 564 O O . SER A 1 71 ? -4.307 2.612 -13.104 1.00 68.88 71 SER A O 1
ATOM 566 N N . GLY A 1 72 ? -2.202 2.035 -13.617 1.00 65.75 72 GLY A N 1
ATOM 567 C CA . GLY A 1 72 ? -2.539 1.549 -14.959 1.00 65.75 72 GLY A CA 1
ATOM 568 C C . GLY A 1 72 ? -3.553 0.388 -14.926 1.00 65.75 72 GLY A C 1
ATOM 569 O O . GLY A 1 72 ? -3.722 -0.279 -13.906 1.00 65.75 72 GLY A O 1
ATOM 570 N N . ARG A 1 73 ? -4.219 0.100 -16.058 1.00 62.47 73 ARG A N 1
ATOM 571 C CA . ARG A 1 73 ? -5.351 -0.859 -16.176 1.00 62.47 73 ARG A CA 1
ATOM 572 C C . ARG A 1 73 ? -5.097 -2.305 -15.677 1.00 62.47 73 ARG A C 1
ATOM 574 O O . ARG A 1 73 ? -6.036 -3.093 -15.686 1.00 62.47 73 ARG A O 1
ATOM 581 N N . GLY A 1 74 ? -3.883 -2.671 -15.259 1.00 61.28 74 GLY A N 1
ATOM 582 C CA . GLY A 1 74 ? -3.483 -4.047 -14.934 1.00 61.28 74 GLY A CA 1
ATOM 583 C C . GLY A 1 74 ? -3.824 -4.556 -13.523 1.00 61.28 74 GLY A C 1
ATOM 584 O O . GLY A 1 74 ? -4.104 -5.741 -13.381 1.00 61.28 74 GLY A O 1
ATOM 585 N N . THR A 1 75 ? -3.838 -3.710 -12.483 1.00 64.06 75 THR A N 1
ATOM 586 C CA . THR A 1 75 ? -3.954 -4.164 -11.071 1.00 64.06 75 THR A CA 1
ATOM 587 C C . THR A 1 75 ? -5.275 -3.838 -10.378 1.00 64.06 75 THR A C 1
ATOM 589 O O . THR A 1 75 ? -5.482 -4.240 -9.231 1.00 64.06 75 THR A O 1
ATOM 592 N N . VAL A 1 76 ? -6.204 -3.172 -11.071 1.00 68.75 76 VAL A N 1
ATOM 593 C CA . VAL A 1 76 ? -7.421 -2.600 -10.468 1.00 68.75 76 VAL A CA 1
ATOM 594 C C . VAL A 1 76 ? -8.231 -3.642 -9.679 1.00 68.75 76 VAL A C 1
ATOM 596 O O . VAL A 1 76 ? -8.581 -3.391 -8.528 1.00 68.75 76 VAL A O 1
ATOM 599 N N . GLY A 1 77 ? -8.457 -4.839 -10.239 1.00 81.06 77 GLY A N 1
ATOM 600 C CA . GLY A 1 77 ? -9.262 -5.884 -9.587 1.00 81.06 77 GLY A CA 1
ATOM 601 C C . GLY A 1 77 ? -8.599 -6.543 -8.367 1.00 81.06 77 GLY A C 1
ATOM 602 O O . GLY A 1 77 ? -9.280 -6.858 -7.384 1.00 81.06 77 GLY A O 1
ATOM 603 N N . HIS A 1 78 ? -7.275 -6.727 -8.402 1.00 87.12 78 HIS A N 1
ATOM 604 C CA . HIS A 1 78 ? -6.523 -7.265 -7.266 1.00 87.12 78 HIS A CA 1
ATOM 605 C C . HIS A 1 78 ? -6.521 -6.266 -6.105 1.00 87.12 78 HIS A C 1
ATOM 607 O O . HIS A 1 78 ? -6.969 -6.592 -5.003 1.00 87.12 78 HIS A O 1
ATOM 613 N N . ASN A 1 79 ? -6.115 -5.024 -6.380 1.00 91.56 79 ASN A N 1
ATOM 614 C CA . ASN A 1 79 ? -6.056 -3.958 -5.385 1.00 91.56 79 ASN A CA 1
ATOM 615 C C . ASN A 1 79 ? -7.429 -3.699 -4.750 1.00 91.56 79 ASN A C 1
ATOM 617 O O . ASN A 1 79 ? -7.521 -3.578 -3.531 1.00 91.56 79 ASN A O 1
ATOM 621 N N . ASP A 1 80 ? -8.518 -3.691 -5.526 1.00 91.50 80 ASP A N 1
ATOM 622 C CA . ASP A 1 80 ? -9.871 -3.512 -4.981 1.00 91.50 80 ASP A CA 1
ATOM 623 C C . ASP A 1 80 ? -10.258 -4.617 -3.987 1.00 91.50 80 ASP A C 1
ATOM 625 O O . ASP A 1 80 ? -10.885 -4.348 -2.954 1.00 91.50 80 ASP A O 1
ATOM 629 N N . SER A 1 81 ? -9.853 -5.858 -4.264 1.00 91.19 81 SER A N 1
ATOM 630 C CA . SER A 1 81 ? -10.086 -6.998 -3.373 1.00 91.19 81 SER A CA 1
ATOM 631 C C . SER A 1 81 ? -9.302 -6.854 -2.067 1.00 91.19 81 SER A C 1
ATOM 633 O O . SER A 1 81 ? -9.863 -7.053 -0.983 1.00 91.19 81 SER A O 1
ATOM 635 N N . VAL A 1 82 ? -8.034 -6.435 -2.150 1.00 93.38 82 VAL A N 1
ATOM 636 C CA . VAL A 1 82 ? -7.181 -6.183 -0.980 1.00 93.38 82 VAL A CA 1
ATOM 637 C C . VAL A 1 82 ? -7.718 -5.017 -0.149 1.00 93.38 82 VAL A C 1
ATOM 639 O O . VAL A 1 82 ? -7.886 -5.156 1.062 1.00 93.38 82 VAL A O 1
ATOM 642 N N . ILE A 1 83 ? -8.084 -3.900 -0.780 1.00 94.56 83 ILE A N 1
ATOM 643 C CA . ILE A 1 83 ? -8.675 -2.730 -0.113 1.00 94.56 83 ILE A CA 1
ATOM 644 C C . ILE A 1 83 ? -9.971 -3.112 0.608 1.00 94.56 83 ILE A C 1
ATOM 646 O O . ILE A 1 83 ? -10.193 -2.707 1.752 1.00 94.56 83 ILE A O 1
ATOM 650 N N . ARG A 1 84 ? -10.836 -3.913 -0.029 1.00 92.94 84 ARG A N 1
ATOM 651 C CA . ARG A 1 84 ? -12.070 -4.404 0.598 1.00 92.94 84 ARG A CA 1
ATOM 652 C C . ARG A 1 84 ? -11.771 -5.243 1.841 1.00 92.94 84 ARG A C 1
ATOM 654 O O . ARG A 1 84 ? -12.440 -5.056 2.858 1.00 92.94 84 ARG A O 1
ATOM 661 N N . ASN A 1 85 ? -10.784 -6.134 1.766 1.00 92.75 85 ASN A N 1
ATOM 662 C CA . ASN A 1 85 ? -10.363 -6.971 2.890 1.00 92.75 85 ASN A CA 1
ATOM 663 C C . ASN A 1 85 ? -9.792 -6.125 4.041 1.00 92.75 85 ASN A C 1
ATOM 665 O O . ASN A 1 85 ? -10.218 -6.275 5.186 1.00 92.75 85 ASN A O 1
ATOM 669 N N . ILE A 1 86 ? -8.911 -5.169 3.728 1.00 93.81 86 ILE A N 1
ATOM 670 C CA . ILE A 1 86 ? -8.357 -4.215 4.697 1.00 93.81 86 ILE A CA 1
ATOM 671 C C . ILE A 1 86 ? -9.486 -3.467 5.409 1.00 93.81 86 ILE A C 1
ATOM 673 O O . ILE A 1 86 ? -9.511 -3.442 6.634 1.00 93.81 86 ILE A O 1
ATOM 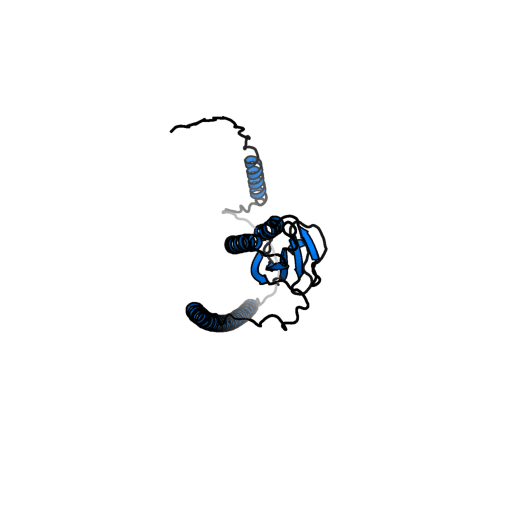677 N N . ASN A 1 87 ? -10.461 -2.923 4.675 1.00 94.25 87 ASN A N 1
ATOM 678 C CA . ASN A 1 87 ? -11.584 -2.204 5.277 1.00 94.25 87 ASN A CA 1
ATOM 679 C C . ASN A 1 87 ? -12.414 -3.088 6.226 1.00 94.25 87 ASN A C 1
ATOM 681 O O . ASN A 1 87 ? -12.810 -2.634 7.295 1.00 94.25 87 ASN A O 1
ATOM 685 N N . GLN A 1 88 ? -12.653 -4.357 5.875 1.00 92.00 88 GLN A N 1
ATOM 686 C CA . GLN A 1 88 ? -13.343 -5.297 6.767 1.00 92.00 88 GLN A CA 1
ATOM 687 C C . GLN A 1 88 ? -12.554 -5.555 8.053 1.00 92.00 88 GLN A C 1
ATOM 689 O O . GLN A 1 88 ? -13.139 -5.556 9.134 1.00 92.00 88 GLN A O 1
ATOM 694 N N . ARG A 1 89 ? -11.234 -5.739 7.945 1.00 91.25 89 ARG A N 1
ATOM 695 C CA . ARG A 1 89 ? -10.364 -5.982 9.101 1.00 91.25 89 ARG A CA 1
ATOM 696 C C . ARG A 1 89 ? -10.199 -4.743 9.976 1.00 91.25 89 ARG A C 1
ATOM 698 O O . ARG A 1 89 ? -10.202 -4.877 11.192 1.00 91.25 89 ARG A O 1
ATOM 705 N N . LEU A 1 90 ? -10.118 -3.548 9.386 1.00 91.75 90 LEU A N 1
ATOM 706 C CA . LEU A 1 90 ? -10.016 -2.295 10.140 1.00 91.75 90 LEU A CA 1
ATOM 707 C C . LEU A 1 90 ? -11.208 -2.121 11.088 1.00 91.75 90 LEU A C 1
ATOM 709 O O . LEU A 1 90 ? -11.021 -1.775 12.246 1.00 91.75 90 LEU A O 1
ATOM 713 N N . LEU A 1 91 ? -12.425 -2.440 10.636 1.00 90.06 91 LEU A N 1
ATOM 714 C CA . LEU A 1 91 ? -13.632 -2.375 11.472 1.00 90.06 91 LEU A CA 1
ATOM 715 C C . LEU A 1 91 ? -13.629 -3.374 12.643 1.00 90.06 91 LEU A C 1
ATOM 717 O O . LEU A 1 91 ? -14.375 -3.187 13.600 1.00 90.06 91 LEU A O 1
ATOM 721 N N . GLN A 1 92 ? -12.811 -4.425 12.568 1.00 90.81 92 GLN A N 1
ATOM 722 C CA . GLN A 1 92 ? -12.699 -5.478 13.580 1.00 90.81 92 GLN A CA 1
ATOM 723 C C . GLN A 1 92 ? -11.500 -5.281 14.520 1.00 90.81 92 GLN A C 1
ATOM 725 O O . GLN A 1 92 ? -11.299 -6.097 15.418 1.00 90.81 92 GLN A O 1
ATOM 730 N N . LEU A 1 93 ? -10.702 -4.222 14.332 1.00 89.94 93 LEU A N 1
ATOM 731 C CA . LEU A 1 93 ? -9.524 -3.980 15.161 1.00 89.94 93 LEU A CA 1
ATOM 732 C C . LEU A 1 93 ? -9.902 -3.687 16.614 1.00 89.94 93 LEU A C 1
ATOM 734 O O . LEU A 1 93 ? -10.755 -2.844 16.914 1.00 89.94 93 LEU A O 1
ATOM 738 N N . GLN A 1 94 ? -9.203 -4.363 17.520 1.00 91.88 94 GLN A N 1
ATOM 739 C CA . GLN A 1 94 ? -9.242 -4.069 18.947 1.00 91.88 94 GLN A CA 1
ATOM 740 C C . GLN A 1 94 ? -8.319 -2.892 19.275 1.00 91.88 94 GLN A C 1
ATOM 742 O O . GLN A 1 94 ? -7.422 -2.542 18.506 1.00 91.88 94 GLN A O 1
ATOM 747 N N . LEU A 1 95 ? -8.540 -2.271 20.433 1.00 91.88 95 LEU A N 1
ATOM 748 C CA . LEU A 1 95 ? -7.719 -1.156 20.895 1.00 91.88 95 LEU A CA 1
ATOM 749 C C . LEU A 1 95 ? -6.252 -1.593 21.019 1.00 91.88 95 LEU A C 1
ATOM 751 O O . LEU A 1 95 ? -5.948 -2.670 21.530 1.00 91.88 95 LEU A O 1
ATOM 755 N N . GLY A 1 96 ? -5.349 -0.771 20.489 1.00 89.12 96 GLY A N 1
ATOM 756 C CA . GLY A 1 96 ? -3.918 -1.048 20.432 1.00 89.12 96 GLY A CA 1
ATOM 757 C C . GLY A 1 96 ? -3.480 -1.900 19.238 1.00 89.12 96 GLY A C 1
ATOM 758 O O . GLY A 1 96 ? -2.295 -1.872 18.913 1.00 89.12 96 GLY A O 1
ATOM 759 N N . GLN A 1 97 ? -4.387 -2.600 18.548 1.00 91.50 97 GLN A N 1
ATOM 760 C CA . GLN A 1 97 ? -4.043 -3.346 17.336 1.00 91.50 97 GLN A CA 1
ATOM 761 C C . GLN A 1 97 ? -3.847 -2.414 16.137 1.00 91.50 97 GLN A C 1
ATOM 763 O O . GLN A 1 97 ? -4.461 -1.345 16.039 1.00 91.50 97 GLN A O 1
ATOM 768 N N . GLN A 1 98 ? -3.021 -2.860 15.192 1.00 93.31 98 GLN A N 1
ATOM 769 C CA . GLN A 1 98 ? -2.753 -2.137 13.952 1.00 93.31 98 GLN A CA 1
ATOM 770 C C . GLN A 1 98 ? -2.808 -3.053 12.733 1.00 93.31 98 GLN A C 1
ATOM 772 O O . GLN A 1 98 ? -2.450 -4.225 12.808 1.00 93.31 98 GLN A O 1
ATOM 777 N N . ILE A 1 99 ? -3.219 -2.512 11.592 1.00 94.31 99 ILE A N 1
ATOM 778 C CA . ILE A 1 99 ? -3.033 -3.146 10.283 1.00 94.31 99 ILE A CA 1
ATOM 779 C C . ILE A 1 99 ? -1.920 -2.417 9.561 1.00 94.31 99 ILE A C 1
ATOM 781 O O . ILE A 1 99 ? -1.947 -1.191 9.502 1.00 94.31 99 ILE A O 1
ATOM 785 N N . THR A 1 100 ? -1.001 -3.170 8.963 1.00 94.56 100 THR A N 1
ATOM 786 C CA . THR A 1 100 ? 0.041 -2.611 8.095 1.00 94.56 100 THR A CA 1
ATOM 787 C C . THR A 1 100 ? -0.185 -3.058 6.659 1.00 94.56 100 THR A C 1
ATOM 789 O O . THR A 1 100 ? -0.504 -4.218 6.381 1.00 94.56 100 THR A O 1
ATOM 792 N N . VAL A 1 101 ? -0.029 -2.118 5.739 1.00 96.38 101 VAL A N 1
ATOM 793 C CA . VAL A 1 101 ? -0.177 -2.296 4.300 1.00 96.38 101 VAL A CA 1
ATOM 794 C C . VAL A 1 101 ? 1.141 -1.903 3.652 1.00 96.38 101 VAL A C 1
ATOM 796 O O . VAL A 1 101 ? 1.667 -0.832 3.938 1.00 96.38 101 VAL A O 1
ATOM 799 N N . LYS A 1 102 ? 1.673 -2.766 2.793 1.00 96.25 102 LYS A N 1
ATOM 800 C CA . LYS A 1 102 ? 2.811 -2.467 1.930 1.00 96.25 102 LYS A CA 1
ATOM 801 C C . LYS A 1 102 ? 2.302 -1.998 0.581 1.00 96.25 102 LYS A C 1
ATOM 803 O O . LYS A 1 102 ? 1.418 -2.628 0.001 1.00 96.25 102 LYS A O 1
ATOM 808 N N . ILE A 1 103 ? 2.862 -0.901 0.098 1.00 95.69 103 ILE A N 1
ATOM 809 C CA . ILE A 1 103 ? 2.535 -0.323 -1.195 1.00 95.69 103 ILE A CA 1
ATOM 810 C C . ILE A 1 103 ? 3.817 -0.277 -2.013 1.00 95.69 103 ILE A C 1
ATOM 812 O O . ILE A 1 103 ? 4.825 0.282 -1.579 1.00 95.69 103 ILE A O 1
ATOM 816 N N . SER A 1 104 ? 3.768 -0.891 -3.188 1.00 94.12 104 SER A N 1
ATOM 817 C CA . SER A 1 104 ? 4.841 -0.847 -4.175 1.00 94.12 104 SER A CA 1
ATOM 818 C C . SER A 1 104 ? 4.390 0.015 -5.344 1.00 94.12 104 SER A C 1
ATOM 820 O O . SER A 1 104 ? 3.288 -0.176 -5.855 1.00 94.12 104 SER A O 1
ATOM 822 N N . PHE A 1 105 ? 5.234 0.945 -5.774 1.00 92.38 105 PHE A N 1
ATOM 823 C CA . PHE A 1 105 ? 5.019 1.733 -6.980 1.00 92.38 105 PHE A CA 1
ATOM 824 C C . PHE A 1 105 ? 6.085 1.394 -8.013 1.00 92.38 105 PHE A C 1
ATOM 826 O O . PHE A 1 105 ? 7.276 1.412 -7.703 1.00 92.38 105 PHE A O 1
ATOM 833 N N . PHE A 1 106 ? 5.645 1.114 -9.236 1.00 90.06 106 PHE A N 1
ATOM 834 C CA . PHE A 1 106 ? 6.504 0.760 -10.359 1.00 90.06 106 PHE A CA 1
ATOM 835 C C . PHE A 1 106 ? 6.315 1.756 -11.498 1.00 90.06 106 PHE A C 1
ATOM 837 O O . PHE A 1 106 ? 5.222 1.874 -12.054 1.00 90.06 106 PHE A O 1
ATOM 844 N N . GLU A 1 107 ? 7.387 2.436 -11.887 1.00 86.62 107 GLU A N 1
ATOM 845 C CA . GLU A 1 107 ? 7.405 3.345 -13.026 1.00 86.62 107 GLU A CA 1
ATOM 846 C C . GLU A 1 107 ? 8.251 2.762 -14.160 1.00 86.62 107 GLU A C 1
ATOM 848 O O . GLU A 1 107 ? 9.456 2.540 -14.020 1.00 86.62 107 GLU A O 1
ATOM 853 N N . HIS A 1 108 ? 7.622 2.539 -15.314 1.00 78.75 108 HIS A N 1
ATOM 854 C CA . HIS A 1 108 ? 8.322 2.174 -16.541 1.00 78.75 108 HIS A CA 1
ATOM 855 C C . HIS A 1 108 ? 8.468 3.393 -17.449 1.00 78.75 108 HIS A C 1
ATOM 857 O O . HIS A 1 108 ? 7.479 4.043 -17.792 1.00 78.75 108 HIS A O 1
ATOM 863 N N . ARG A 1 109 ? 9.697 3.650 -17.922 1.00 66.50 109 ARG A N 1
ATOM 864 C CA . ARG A 1 109 ? 9.946 4.632 -18.989 1.00 66.50 109 ARG A CA 1
ATOM 865 C C . ARG A 1 109 ? 9.038 4.339 -20.189 1.00 66.50 109 ARG A C 1
ATOM 867 O O . ARG A 1 109 ? 9.159 3.282 -20.800 1.00 66.50 109 ARG A O 1
ATOM 874 N N . GLY A 1 110 ? 8.163 5.289 -20.518 1.00 59.81 110 GLY A N 1
ATOM 875 C CA . GLY A 1 110 ? 7.234 5.212 -21.652 1.00 59.81 110 GLY A CA 1
ATOM 876 C C . GLY A 1 110 ? 5.756 5.117 -21.263 1.00 59.81 110 GLY A C 1
ATOM 877 O O . GLY A 1 110 ? 4.899 5.418 -22.091 1.00 59.81 110 GLY A O 1
ATOM 878 N N . LEU A 1 111 ? 5.436 4.779 -20.009 1.00 61.78 111 LEU A N 1
ATOM 879 C CA . LEU A 1 111 ? 4.079 4.910 -19.478 1.00 61.78 111 LEU A CA 1
ATOM 880 C C . LEU A 1 111 ? 3.939 6.266 -18.782 1.00 61.78 111 LEU A C 1
ATOM 882 O O . LEU A 1 111 ? 4.784 6.645 -17.980 1.00 61.78 111 LEU A O 1
ATOM 886 N N . ARG A 1 112 ? 2.857 6.998 -19.076 1.00 58.88 112 ARG A N 1
ATOM 887 C CA . ARG A 1 112 ? 2.552 8.291 -18.427 1.00 58.88 112 ARG A CA 1
ATOM 888 C C . ARG A 1 112 ? 2.136 8.152 -16.954 1.00 58.88 112 ARG A C 1
ATOM 890 O O . ARG A 1 112 ? 1.937 9.158 -16.287 1.00 58.88 112 ARG A O 1
ATOM 897 N N . SER A 1 113 ? 1.955 6.927 -16.468 1.00 70.06 113 SER A N 1
ATOM 898 C CA . SER A 1 113 ? 1.500 6.619 -15.113 1.00 70.06 113 SER A CA 1
ATOM 899 C C . SER A 1 113 ? 2.181 5.348 -14.623 1.00 70.06 113 SER A C 1
ATOM 901 O O . SER A 1 113 ? 2.190 4.345 -15.344 1.00 70.06 113 SER A O 1
ATOM 903 N N . GLY A 1 114 ? 2.710 5.375 -13.402 1.00 81.50 114 GLY A N 1
ATOM 904 C CA . GLY A 1 114 ? 3.189 4.167 -12.741 1.00 81.50 114 GLY A CA 1
ATOM 905 C C . GLY A 1 114 ? 2.049 3.262 -12.267 1.00 81.50 114 GLY A C 1
ATOM 906 O O . GLY A 1 114 ? 0.861 3.541 -12.448 1.00 81.50 114 GLY A O 1
ATOM 907 N N . LEU A 1 115 ? 2.420 2.131 -11.686 1.00 88.00 115 LEU A N 1
ATOM 908 C CA . LEU A 1 115 ? 1.503 1.103 -11.215 1.00 88.00 115 LEU A CA 1
ATOM 909 C C . LEU A 1 115 ? 1.661 0.926 -9.710 1.00 88.00 115 LEU A C 1
ATOM 911 O O . LEU A 1 115 ? 2.773 0.692 -9.243 1.00 88.00 115 LEU A O 1
ATOM 915 N N . TYR A 1 116 ? 0.551 1.007 -8.974 1.00 91.06 116 TYR A N 1
ATOM 916 C CA . TYR A 1 116 ? 0.526 0.672 -7.555 1.00 91.06 116 TYR A CA 1
ATOM 917 C C . TYR A 1 116 ? 0.116 -0.787 -7.358 1.00 91.06 116 TYR A C 1
ATOM 919 O O . TYR A 1 116 ? -0.860 -1.274 -7.940 1.00 91.06 116 TYR A O 1
ATOM 927 N N . GLU A 1 117 ? 0.840 -1.464 -6.480 1.00 92.38 117 GLU A N 1
ATOM 928 C CA . GLU A 1 117 ? 0.512 -2.777 -5.941 1.00 92.38 117 GLU A CA 1
ATOM 929 C C . GLU A 1 117 ? 0.311 -2.639 -4.430 1.00 92.38 117 GLU A C 1
ATOM 931 O O . GLU A 1 117 ? 1.179 -2.120 -3.724 1.00 92.38 117 GLU A O 1
ATOM 936 N N . ILE A 1 118 ? -0.851 -3.067 -3.936 1.00 92.75 118 ILE A N 1
ATOM 937 C CA . ILE A 1 118 ? -1.250 -2.906 -2.535 1.00 92.75 118 ILE A CA 1
ATOM 938 C C . ILE A 1 118 ? -1.334 -4.283 -1.886 1.00 92.75 118 ILE A C 1
ATOM 940 O O . ILE A 1 118 ? -2.189 -5.085 -2.245 1.00 92.75 118 ILE A O 1
ATOM 944 N N . ASN A 1 119 ? -0.510 -4.518 -0.866 1.00 93.06 119 ASN A N 1
ATOM 945 C CA . ASN A 1 119 ? -0.413 -5.791 -0.159 1.00 93.06 119 ASN A CA 1
ATOM 946 C C . ASN A 1 119 ? -0.686 -5.609 1.342 1.00 93.06 119 ASN A C 1
ATOM 948 O O . ASN A 1 119 ? -0.044 -4.808 2.017 1.00 93.06 119 ASN A O 1
ATOM 952 N N . SER A 1 120 ? -1.633 -6.364 1.909 1.00 91.00 120 SER A N 1
ATOM 953 C CA . SER A 1 120 ? -1.872 -6.362 3.362 1.00 91.00 120 SER A CA 1
ATOM 954 C C . SER A 1 120 ? -0.858 -7.267 4.062 1.00 91.00 120 SER A C 1
ATOM 956 O O . SER A 1 120 ? -0.817 -8.461 3.782 1.00 91.00 120 SER A O 1
ATOM 958 N N . LEU A 1 121 ? -0.075 -6.719 4.998 1.00 88.44 121 LEU A N 1
ATOM 959 C CA . LEU A 1 121 ? 0.900 -7.493 5.780 1.00 88.44 121 LEU A CA 1
ATOM 960 C C . LEU A 1 121 ? 0.259 -8.240 6.958 1.00 88.44 121 LEU A C 1
ATOM 962 O O . LEU A 1 121 ? 0.837 -9.191 7.472 1.00 88.44 121 LEU A O 1
ATOM 966 N N . GLY A 1 122 ? -0.940 -7.827 7.377 1.00 83.50 122 GLY A N 1
ATOM 967 C CA . GLY A 1 122 ? -1.704 -8.475 8.441 1.00 83.50 122 GLY A CA 1
ATOM 968 C C . GLY A 1 122 ? -2.147 -7.521 9.547 1.00 83.50 122 GLY A C 1
ATOM 969 O O . GLY A 1 122 ? -1.999 -6.302 9.444 1.00 83.50 122 GLY A O 1
ATOM 970 N N . VAL A 1 123 ? -2.736 -8.112 10.589 1.00 85.19 123 VAL A N 1
ATOM 971 C CA . VAL A 1 123 ? -3.090 -7.444 11.846 1.00 85.19 123 VAL A CA 1
ATOM 972 C C . VAL A 1 123 ? -1.991 -7.752 12.854 1.00 85.19 123 VAL A C 1
ATOM 974 O O . VAL A 1 123 ? -1.691 -8.919 13.100 1.00 85.19 123 VAL A O 1
ATOM 977 N N . PHE A 1 124 ? -1.412 -6.717 13.445 1.00 81.19 124 PHE A N 1
ATOM 978 C CA . PHE A 1 124 ? -0.359 -6.826 14.441 1.00 81.19 124 PHE A CA 1
ATOM 979 C C . PHE A 1 124 ? -0.915 -6.490 15.833 1.00 81.19 124 PHE A C 1
ATOM 981 O O . PHE A 1 124 ? -1.741 -5.575 15.963 1.00 81.19 124 PHE A O 1
ATOM 988 N N . PRO A 1 125 ? -0.494 -7.234 16.873 1.00 80.50 125 PRO A N 1
ATOM 989 C CA . PRO A 1 125 ? -0.928 -6.997 18.243 1.00 80.50 125 PRO A CA 1
ATOM 990 C C . PRO A 1 125 ? -0.402 -5.653 18.778 1.00 80.50 125 PRO A C 1
ATOM 992 O O . PRO A 1 125 ? 0.514 -5.072 18.188 1.00 80.50 125 PRO A O 1
ATOM 995 N N . PRO A 1 126 ? -0.944 -5.163 19.909 1.00 75.75 126 PRO A N 1
ATOM 996 C CA . PRO A 1 126 ? -0.437 -3.962 20.557 1.00 75.75 126 PRO A CA 1
ATOM 997 C C . PRO A 1 126 ? 1.043 -4.121 20.898 1.00 75.75 126 PRO A C 1
ATOM 999 O O . PRO A 1 126 ? 1.426 -5.034 21.630 1.00 75.75 126 PRO A O 1
ATOM 1002 N N . ILE A 1 127 ? 1.880 -3.225 20.372 1.00 64.69 127 ILE A N 1
ATOM 1003 C CA . ILE A 1 127 ? 3.285 -3.113 20.771 1.00 64.69 127 ILE A CA 1
ATOM 1004 C C . ILE A 1 127 ? 3.319 -2.347 22.098 1.00 64.69 127 ILE A C 1
ATOM 1006 O O . ILE A 1 127 ? 3.701 -1.181 22.144 1.00 64.69 127 ILE A O 1
ATOM 1010 N N . ASP A 1 128 ? 2.877 -2.990 23.177 1.00 55.16 128 ASP A N 1
ATOM 1011 C CA . ASP A 1 128 ? 3.142 -2.493 24.523 1.00 55.16 128 ASP A CA 1
ATOM 1012 C C . ASP A 1 128 ? 4.490 -3.044 24.983 1.00 55.16 128 ASP A C 1
ATOM 1014 O O . ASP A 1 128 ? 4.674 -4.235 25.252 1.00 55.16 128 ASP A O 1
ATOM 1018 N N . ARG A 1 129 ? 5.471 -2.140 25.046 1.00 50.16 129 ARG A N 1
ATOM 1019 C CA . ARG A 1 129 ? 6.732 -2.368 25.748 1.00 50.16 129 ARG A CA 1
ATOM 1020 C C . ARG A 1 129 ? 6.415 -2.714 27.211 1.00 50.16 129 ARG A C 1
ATOM 1022 O O . ARG A 1 129 ? 5.774 -1.936 27.904 1.00 50.16 129 ARG A O 1
ATOM 1029 N N . ALA A 1 130 ? 6.945 -3.854 27.656 1.00 42.31 130 ALA A N 1
ATOM 1030 C CA . ALA A 1 130 ? 6.992 -4.348 29.034 1.00 42.31 130 ALA A CA 1
ATOM 1031 C C . ALA A 1 130 ? 5.657 -4.779 29.676 1.00 42.31 130 ALA A C 1
ATOM 1033 O O . ALA A 1 130 ? 5.117 -4.120 30.560 1.00 42.31 130 ALA A O 1
ATOM 1034 N N . ARG A 1 131 ? 5.239 -6.016 29.383 1.00 43.44 131 ARG A N 1
ATOM 1035 C CA . ARG A 1 131 ? 4.631 -6.868 30.413 1.00 43.44 131 ARG A CA 1
ATOM 1036 C C . ARG A 1 131 ? 5.594 -8.024 30.701 1.00 43.44 131 ARG A C 1
ATOM 1038 O O . ARG A 1 131 ? 5.810 -8.837 29.802 1.00 43.44 131 ARG A O 1
ATOM 1045 N N . PRO A 1 132 ? 6.220 -8.110 31.890 1.00 42.91 132 PRO A N 1
ATOM 1046 C CA . PRO A 1 132 ? 6.963 -9.306 32.249 1.00 42.91 132 PRO A CA 1
ATOM 1047 C C . PRO A 1 132 ? 5.979 -10.480 32.291 1.00 42.91 132 PRO A C 1
ATOM 1049 O O . PRO A 1 132 ? 4.973 -10.451 32.996 1.00 42.91 132 PRO A O 1
ATOM 1052 N N . LEU A 1 133 ? 6.278 -11.501 31.491 1.00 44.22 133 LEU A N 1
ATOM 1053 C CA . LEU A 1 133 ? 5.575 -12.781 31.352 1.00 44.22 133 LEU A CA 1
ATOM 1054 C C . LEU A 1 133 ? 5.724 -13.683 32.598 1.00 44.22 133 LEU A C 1
ATOM 1056 O O . LEU A 1 133 ? 5.888 -14.894 32.485 1.00 44.22 133 LEU A O 1
ATOM 1060 N N . ALA A 1 134 ? 5.677 -13.117 33.802 1.00 44.19 134 ALA A N 1
ATOM 1061 C CA . ALA A 1 134 ? 5.781 -13.871 35.044 1.00 44.19 134 ALA A CA 1
ATOM 1062 C C . ALA A 1 134 ? 4.731 -13.382 36.046 1.00 44.19 134 ALA A C 1
ATOM 1064 O O . ALA A 1 134 ? 4.659 -12.196 36.343 1.00 44.19 134 ALA A O 1
ATOM 1065 N N . ALA A 1 135 ? 3.961 -14.331 36.581 1.00 46.91 135 ALA A N 1
ATOM 1066 C CA . ALA A 1 135 ? 2.931 -14.177 37.612 1.00 46.91 135 ALA A CA 1
ATOM 1067 C C . ALA A 1 135 ? 1.543 -13.700 37.143 1.00 46.91 135 ALA A C 1
ATOM 1069 O O . ALA A 1 135 ? 1.078 -12.621 37.491 1.00 46.91 135 ALA A O 1
ATOM 1070 N N . THR A 1 136 ? 0.830 -14.567 36.418 1.00 40.31 136 THR A N 1
ATOM 1071 C CA . THR A 1 136 ? -0.567 -14.950 36.749 1.00 40.31 136 THR A CA 1
ATOM 1072 C C . THR A 1 136 ? -0.998 -16.146 35.890 1.00 40.31 136 THR A C 1
ATOM 1074 O O . THR A 1 136 ? -1.915 -16.082 35.085 1.00 40.31 136 THR A O 1
ATOM 1077 N N . LEU A 1 137 ? -0.300 -17.271 36.056 1.00 42.78 137 LEU A N 1
ATOM 1078 C CA . LEU A 1 137 ? -0.760 -18.596 35.624 1.00 42.78 137 LEU A CA 1
ATOM 1079 C C . LEU A 1 137 ? -0.558 -19.570 36.789 1.00 42.78 137 LEU A C 1
ATOM 1081 O O . LEU A 1 137 ? 0.264 -20.475 36.744 1.00 42.78 137 LEU A O 1
ATOM 1085 N N . SER A 1 138 ? -1.310 -19.332 37.859 1.00 44.72 138 SER A N 1
ATOM 1086 C CA . SER A 1 138 ? -1.586 -20.324 38.897 1.00 44.72 138 SER A CA 1
ATOM 1087 C C . SER A 1 138 ? -3.071 -20.260 39.202 1.00 44.72 138 SER A C 1
ATOM 1089 O O . SER A 1 138 ? -3.475 -19.591 40.141 1.00 44.72 138 SER A O 1
ATOM 1091 N N . GLN A 1 139 ? -3.875 -20.895 38.354 1.00 41.78 139 GLN A N 1
ATOM 1092 C CA . GLN A 1 139 ? -4.934 -21.805 38.792 1.00 41.78 139 GLN A CA 1
ATOM 1093 C C . GLN A 1 139 ? -5.668 -22.363 37.574 1.00 41.78 139 GLN A C 1
ATOM 1095 O O . GLN A 1 139 ? -6.296 -21.637 36.815 1.00 41.78 139 GLN A O 1
ATOM 1100 N N . GLU A 1 140 ? -5.540 -23.679 37.423 1.00 43.34 140 GLU A N 1
ATOM 1101 C CA . GLU A 1 140 ? -6.569 -24.565 36.882 1.00 43.34 140 GLU A CA 1
ATOM 1102 C C . GLU A 1 140 ? -7.243 -24.143 35.573 1.00 43.34 140 GLU A C 1
ATOM 1104 O O . GLU A 1 140 ? -8.389 -23.715 35.551 1.00 43.34 140 GLU A O 1
ATOM 1109 N N . GLN A 1 141 ? -6.595 -24.446 34.451 1.00 41.12 141 GLN A N 1
ATOM 1110 C CA . GLN A 1 141 ? -7.311 -25.052 33.329 1.00 41.12 141 GLN A CA 1
ATOM 1111 C C . GLN A 1 141 ? -6.324 -25.836 32.469 1.00 41.12 141 GLN A C 1
ATOM 1113 O O . GLN A 1 141 ? -5.634 -25.315 31.600 1.00 41.12 141 GLN A O 1
ATOM 1118 N N . LYS A 1 142 ? -6.269 -27.146 32.720 1.00 45.56 142 LYS A N 1
ATOM 1119 C CA . LYS A 1 142 ? -5.757 -28.133 31.769 1.00 45.56 142 LYS A CA 1
ATOM 1120 C C . LYS A 1 142 ? -6.779 -28.254 30.636 1.00 45.56 142 LYS A C 1
ATOM 1122 O O . LYS A 1 142 ? -7.484 -29.254 30.523 1.00 45.56 142 LYS A O 1
ATOM 1127 N N . THR A 1 143 ? -6.922 -27.210 29.828 1.00 51.53 143 THR A N 1
ATOM 1128 C CA . THR A 1 143 ? -7.694 -27.264 28.590 1.00 51.53 143 THR A CA 1
ATOM 1129 C C . THR A 1 143 ? -6.867 -28.051 27.584 1.00 51.53 143 THR A C 1
ATOM 1131 O O . THR A 1 143 ? -5.872 -27.576 27.043 1.00 51.53 143 THR A O 1
ATOM 1134 N N . ARG A 1 144 ? -7.263 -29.315 27.382 1.00 54.34 144 ARG A N 1
ATOM 1135 C CA . ARG A 1 144 ? -6.885 -30.115 26.212 1.00 54.34 144 ARG A CA 1
ATOM 1136 C C . ARG A 1 144 ? -7.006 -29.224 24.978 1.00 54.34 144 ARG A C 1
ATOM 1138 O O . ARG A 1 144 ? -8.110 -28.779 24.671 1.00 54.34 144 ARG A O 1
ATOM 1145 N N . VAL A 1 145 ? -5.893 -28.983 24.289 1.00 56.41 145 VAL A N 1
ATOM 1146 C CA . VAL A 1 145 ? -5.919 -28.413 22.941 1.00 56.41 145 VAL A CA 1
ATOM 1147 C C . VAL A 1 145 ? -6.830 -29.319 22.103 1.00 56.41 145 VAL A C 1
ATOM 1149 O O . VAL A 1 145 ? -6.597 -30.531 22.076 1.00 56.41 145 VAL A O 1
ATOM 1152 N N . PRO A 1 146 ? -7.907 -28.795 21.493 1.00 73.75 146 PRO A N 1
ATOM 1153 C CA . PRO A 1 146 ? -8.774 -29.591 20.636 1.00 73.75 146 PRO A CA 1
ATOM 1154 C C . PRO A 1 146 ? -7.948 -3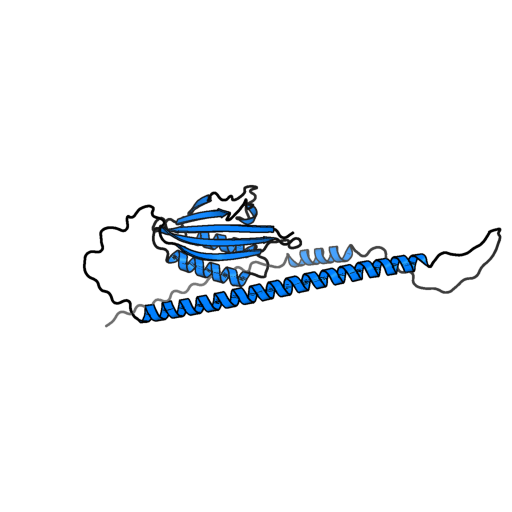0.225 19.516 1.00 73.75 146 PRO A C 1
ATOM 1156 O O . PRO A 1 146 ? -7.237 -29.514 18.813 1.00 73.75 146 PRO A O 1
ATOM 1159 N N . GLN A 1 147 ? -8.049 -31.543 19.332 1.00 70.56 147 GLN A N 1
ATOM 1160 C CA . GLN A 1 147 ? -7.289 -32.283 18.313 1.00 70.56 147 GLN A CA 1
ATOM 1161 C C . GLN A 1 147 ? -7.452 -31.673 16.907 1.00 70.56 147 GLN A C 1
ATOM 1163 O O . GLN A 1 147 ? -6.498 -31.590 16.149 1.00 70.56 147 GLN A O 1
ATOM 1168 N N . VAL A 1 148 ? -8.628 -31.102 16.631 1.00 72.75 148 VAL A N 1
ATOM 1169 C CA . VAL A 1 148 ? -8.952 -30.373 15.395 1.00 72.75 148 VAL A CA 1
ATOM 1170 C C . VAL A 1 148 ? -7.998 -29.201 15.119 1.00 72.75 148 VAL A C 1
ATOM 1172 O O . VAL A 1 148 ? -7.674 -28.936 13.968 1.00 72.75 148 VAL A O 1
ATOM 1175 N N . LEU A 1 149 ? -7.526 -28.499 16.155 1.00 74.12 149 LEU A N 1
ATOM 1176 C CA . LEU A 1 149 ? -6.542 -27.422 16.005 1.00 74.12 149 LEU A CA 1
ATOM 1177 C C . LEU A 1 149 ? -5.147 -27.972 15.694 1.00 74.12 149 LEU A C 1
ATOM 1179 O O . LEU A 1 149 ? -4.425 -27.364 14.915 1.00 74.12 149 LEU A O 1
ATOM 1183 N N . VAL A 1 150 ? -4.784 -29.126 16.257 1.00 81.31 150 VAL A N 1
ATOM 1184 C CA . VAL A 1 150 ? -3.506 -29.797 15.967 1.00 81.31 150 VAL A CA 1
ATOM 1185 C C . VAL A 1 150 ? -3.483 -30.299 14.520 1.00 81.31 150 VAL A C 1
ATOM 1187 O O . VAL A 1 150 ? -2.507 -30.083 13.802 1.00 81.31 150 VAL A O 1
ATOM 1190 N N . ASP A 1 151 ? -4.588 -30.883 14.060 1.00 82.94 151 ASP A N 1
ATOM 1191 C CA . ASP A 1 151 ? -4.735 -31.370 12.687 1.00 82.94 151 ASP A CA 1
ATOM 1192 C C . ASP A 1 151 ? -4.767 -30.204 11.677 1.00 82.94 151 ASP A C 1
ATOM 1194 O O . ASP A 1 151 ? -4.173 -30.279 10.602 1.00 82.94 151 ASP A O 1
ATOM 1198 N N . ALA A 1 152 ? -5.397 -29.078 12.033 1.00 82.00 152 ALA A N 1
ATOM 1199 C CA . ALA A 1 152 ? -5.398 -27.875 11.200 1.00 82.00 152 ALA A CA 1
ATOM 1200 C C . ALA A 1 152 ? -4.008 -27.225 11.102 1.00 82.00 152 ALA A C 1
ATOM 1202 O O . ALA A 1 152 ? -3.615 -26.795 10.019 1.00 82.00 152 ALA A O 1
ATOM 1203 N N . VAL A 1 153 ? -3.256 -27.168 12.208 1.00 86.19 153 VAL A N 1
ATOM 1204 C CA . VAL A 1 153 ? -1.888 -26.621 12.224 1.00 86.19 153 VAL A CA 1
ATOM 1205 C C . VAL A 1 153 ? -0.950 -27.496 11.397 1.00 86.19 153 VAL A C 1
ATOM 1207 O O . VAL A 1 153 ? -0.273 -26.975 10.518 1.00 86.19 153 VAL A O 1
ATOM 1210 N N . THR A 1 154 ? -0.983 -28.816 11.578 1.00 84.81 154 THR A N 1
ATOM 1211 C CA . THR A 1 154 ? -0.165 -29.744 10.774 1.00 84.81 154 THR A CA 1
ATOM 1212 C C . THR A 1 154 ? -0.553 -29.731 9.293 1.00 84.81 154 THR A C 1
ATOM 1214 O O . THR A 1 154 ? 0.311 -29.771 8.417 1.00 84.81 154 THR A O 1
ATOM 1217 N N . SER A 1 155 ? -1.845 -29.607 8.969 1.00 89.56 155 SER A N 1
ATOM 1218 C CA . SER A 1 155 ? -2.291 -29.411 7.584 1.00 89.56 155 SER A CA 1
ATOM 1219 C C . SER A 1 155 ? -1.776 -28.099 6.987 1.00 89.56 155 SER A C 1
ATOM 1221 O O . SER A 1 155 ? -1.458 -28.059 5.797 1.00 89.56 155 SER A O 1
ATOM 1223 N N . LEU A 1 156 ? -1.717 -27.028 7.781 1.00 87.75 156 LEU A N 1
ATOM 1224 C CA . LEU A 1 156 ? -1.222 -25.732 7.332 1.00 87.75 156 LEU A CA 1
ATOM 1225 C C . LEU A 1 156 ? 0.296 -25.759 7.128 1.00 87.75 156 LEU A C 1
ATOM 1227 O O . LEU A 1 156 ? 0.766 -25.261 6.111 1.00 87.75 156 LEU A O 1
ATOM 1231 N N . GLU A 1 157 ? 1.044 -26.391 8.033 1.00 87.81 157 GLU A N 1
ATOM 1232 C 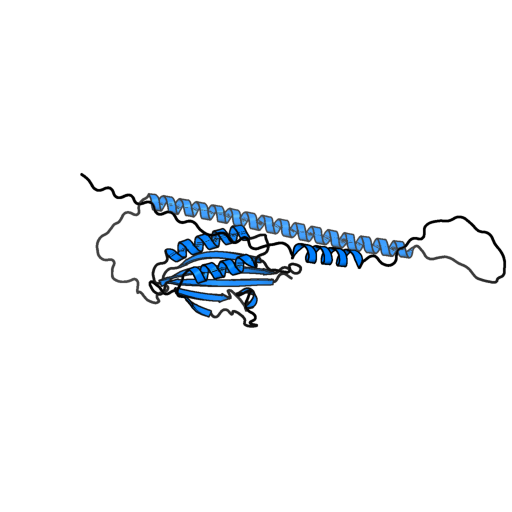CA . GLU A 1 157 ? 2.491 -26.609 7.905 1.00 87.81 157 GLU A CA 1
ATOM 1233 C C . GLU A 1 157 ? 2.823 -27.361 6.609 1.00 87.81 157 GLU A C 1
ATOM 1235 O O . GLU A 1 157 ? 3.602 -26.873 5.792 1.00 87.81 157 GLU A O 1
ATOM 1240 N N . ASN A 1 158 ? 2.124 -28.466 6.329 1.00 90.12 158 ASN A N 1
ATOM 1241 C CA . ASN A 1 158 ? 2.295 -29.217 5.080 1.00 90.12 158 ASN A CA 1
ATOM 1242 C C . ASN A 1 158 ? 1.977 -28.382 3.825 1.00 90.12 158 ASN A C 1
ATOM 1244 O O . ASN A 1 158 ? 2.595 -28.553 2.766 1.00 90.12 158 ASN A O 1
ATOM 1248 N N . HIS A 1 159 ? 0.993 -27.484 3.915 1.00 90.69 159 HIS A N 1
ATOM 1249 C CA . HIS A 1 159 ? 0.645 -26.602 2.807 1.00 90.69 159 HIS A CA 1
ATOM 1250 C C . HIS A 1 159 ? 1.713 -25.526 2.586 1.00 90.69 159 HIS A C 1
ATOM 1252 O O . HIS A 1 159 ? 2.098 -25.278 1.443 1.00 90.69 159 HIS A O 1
ATOM 1258 N N . VAL A 1 160 ? 2.247 -24.948 3.664 1.00 92.94 160 VAL A N 1
ATOM 1259 C CA . VAL A 1 160 ? 3.362 -23.994 3.613 1.00 92.94 160 VAL A CA 1
ATOM 1260 C C . VAL A 1 160 ? 4.600 -24.643 2.993 1.00 92.94 160 VAL A C 1
ATOM 1262 O O . VAL A 1 160 ? 5.176 -24.064 2.074 1.00 92.94 160 VAL A O 1
ATOM 1265 N N . ASP A 1 161 ? 4.951 -25.866 3.391 1.00 91.44 161 ASP A N 1
ATOM 1266 C CA . ASP A 1 161 ? 6.080 -26.608 2.813 1.00 91.44 161 ASP A CA 1
ATOM 1267 C C . ASP A 1 161 ? 5.885 -26.906 1.320 1.00 91.44 161 ASP A C 1
ATOM 1269 O O . ASP A 1 161 ? 6.833 -26.957 0.530 1.00 91.44 161 ASP A O 1
ATOM 1273 N N . THR A 1 162 ? 4.639 -27.116 0.896 1.00 92.00 162 THR A N 1
ATOM 1274 C CA . THR A 1 162 ? 4.309 -27.325 -0.519 1.00 92.00 162 THR A CA 1
ATOM 1275 C C . THR A 1 162 ? 4.455 -26.031 -1.313 1.00 92.00 162 THR A C 1
ATOM 1277 O O . THR A 1 162 ? 5.153 -26.021 -2.326 1.00 92.00 162 THR A O 1
ATOM 1280 N N . LEU A 1 163 ? 3.906 -24.922 -0.812 1.00 90.12 163 LEU A N 1
ATOM 1281 C CA . LEU A 1 163 ? 4.050 -23.607 -1.437 1.00 90.12 163 LEU A CA 1
ATOM 1282 C C . LEU A 1 163 ? 5.514 -23.153 -1.498 1.00 90.12 163 LEU A C 1
ATOM 1284 O O . LEU A 1 163 ? 5.947 -22.607 -2.510 1.00 90.12 163 LEU A O 1
ATOM 1288 N N . GLN A 1 164 ? 6.313 -23.417 -0.462 1.00 90.25 164 GLN A N 1
ATOM 1289 C CA . GLN A 1 164 ? 7.747 -23.115 -0.479 1.00 90.25 164 GLN A CA 1
ATOM 1290 C C . GLN A 1 164 ? 8.487 -23.900 -1.569 1.00 90.25 164 GLN A C 1
ATOM 1292 O O . GLN A 1 164 ? 9.328 -23.334 -2.275 1.00 90.25 164 GLN A O 1
ATOM 1297 N N . ARG A 1 165 ? 8.155 -25.184 -1.765 1.00 92.25 165 ARG A N 1
ATOM 1298 C CA . ARG A 1 165 ? 8.717 -25.987 -2.864 1.00 92.25 165 ARG A CA 1
ATOM 1299 C C . ARG A 1 165 ? 8.320 -25.441 -4.235 1.00 92.25 165 ARG A C 1
ATOM 1301 O O . ARG A 1 165 ? 9.176 -25.366 -5.116 1.00 92.25 165 ARG A O 1
ATOM 1308 N N . GLU A 1 166 ? 7.069 -25.025 -4.409 1.00 92.56 166 GLU A N 1
ATOM 1309 C CA . GLU A 1 166 ? 6.591 -24.420 -5.658 1.00 92.56 166 GLU A CA 1
ATOM 1310 C C . GLU A 1 166 ? 7.279 -23.084 -5.956 1.00 92.56 166 GLU A C 1
ATOM 1312 O O . GLU A 1 166 ? 7.731 -22.869 -7.080 1.00 92.56 166 GLU A O 1
ATOM 1317 N N . ILE A 1 167 ? 7.452 -22.222 -4.950 1.00 91.19 167 ILE A N 1
ATOM 1318 C CA . ILE A 1 167 ? 8.193 -20.960 -5.091 1.00 91.19 167 ILE A CA 1
ATOM 1319 C C . ILE A 1 167 ? 9.634 -21.233 -5.527 1.00 91.19 167 ILE A C 1
ATOM 1321 O O . ILE A 1 167 ? 10.131 -20.599 -6.460 1.00 91.19 167 ILE A O 1
ATOM 1325 N N . HIS A 1 168 ? 10.309 -22.202 -4.907 1.00 90.62 168 HIS A N 1
ATOM 1326 C CA . HIS A 1 168 ? 11.665 -22.570 -5.310 1.00 90.62 168 HIS A CA 1
ATOM 1327 C C . HIS A 1 168 ? 11.732 -23.147 -6.730 1.00 90.62 168 HIS A C 1
ATOM 1329 O O . HIS A 1 168 ? 12.680 -22.850 -7.463 1.00 90.62 168 HIS A O 1
ATOM 1335 N N . ALA A 1 169 ? 10.736 -23.932 -7.145 1.00 92.06 169 ALA A N 1
ATOM 1336 C CA . ALA A 1 169 ? 10.642 -24.430 -8.514 1.00 92.06 169 ALA A CA 1
ATOM 1337 C C . ALA A 1 169 ? 10.439 -23.282 -9.518 1.00 92.06 169 ALA A C 1
ATOM 1339 O O . ALA A 1 169 ? 11.174 -23.194 -10.502 1.00 92.06 169 ALA A O 1
ATOM 1340 N N . ALA A 1 170 ? 9.525 -22.350 -9.234 1.00 88.88 170 ALA A N 1
ATOM 1341 C CA . ALA A 1 170 ? 9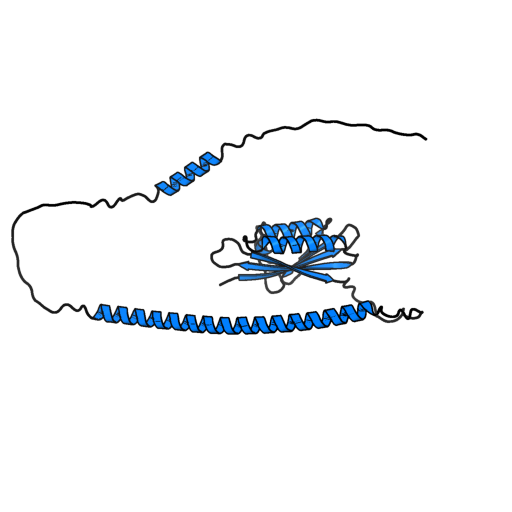.274 -21.177 -10.068 1.00 88.88 170 ALA A CA 1
ATOM 1342 C C . ALA A 1 170 ? 10.517 -20.279 -10.194 1.00 88.88 170 ALA A C 1
ATOM 1344 O O . ALA A 1 170 ? 10.863 -19.839 -11.289 1.00 88.88 170 ALA A O 1
ATOM 1345 N N . GLN A 1 171 ? 11.251 -20.064 -9.099 1.00 90.06 171 GLN A N 1
ATOM 1346 C CA . GLN A 1 171 ? 12.511 -19.313 -9.114 1.00 90.06 171 GLN A CA 1
ATOM 1347 C C . GLN A 1 171 ? 13.599 -19.976 -9.967 1.00 90.06 171 GLN A C 1
ATOM 1349 O O . GLN A 1 171 ? 14.418 -19.273 -10.563 1.00 90.06 171 GLN A O 1
ATOM 1354 N N . ARG A 1 172 ? 13.644 -21.314 -10.011 1.00 91.81 172 ARG A N 1
ATOM 1355 C CA . ARG A 1 172 ? 14.574 -22.047 -10.882 1.00 91.81 172 ARG A CA 1
ATOM 1356 C C . ARG A 1 172 ? 14.214 -21.834 -12.348 1.00 91.81 172 ARG A C 1
ATOM 1358 O O . ARG A 1 172 ? 15.083 -21.448 -13.122 1.00 91.81 172 ARG A O 1
ATOM 1365 N N . ILE A 1 173 ? 12.935 -21.993 -12.685 1.00 93.00 173 ILE A N 1
ATOM 1366 C CA . ILE A 1 173 ? 12.420 -21.780 -14.041 1.00 93.00 173 ILE A CA 1
ATOM 1367 C C . ILE A 1 173 ? 12.714 -20.349 -14.512 1.00 93.00 173 ILE A C 1
ATOM 1369 O O . ILE A 1 173 ? 13.247 -20.159 -15.599 1.00 93.00 173 ILE A O 1
ATOM 1373 N N . LEU A 1 174 ? 12.453 -19.333 -13.682 1.00 89.12 174 LEU A N 1
ATOM 1374 C CA . LEU A 1 174 ? 12.750 -17.937 -14.027 1.00 89.12 174 LEU A CA 1
ATOM 1375 C C . LEU A 1 174 ? 14.242 -17.692 -14.292 1.00 89.12 174 LEU A C 1
ATOM 1377 O O . LEU A 1 174 ? 14.583 -16.935 -15.197 1.00 89.12 174 LEU A O 1
ATOM 1381 N N . ARG A 1 175 ? 15.136 -18.348 -13.542 1.00 91.06 175 ARG A N 1
ATOM 1382 C CA . ARG A 1 175 ? 16.584 -18.283 -13.794 1.00 91.06 175 ARG A CA 1
ATOM 1383 C C . ARG A 1 175 ? 16.972 -18.930 -15.122 1.00 91.06 175 ARG A C 1
ATOM 1385 O O . ARG A 1 175 ? 17.792 -18.369 -15.840 1.00 91.06 175 ARG A O 1
ATOM 1392 N N . GLU A 1 176 ? 16.382 -20.075 -15.452 1.00 93.00 176 GLU A N 1
ATOM 1393 C CA . GLU A 1 176 ? 16.619 -20.758 -16.729 1.00 93.00 176 GLU A CA 1
ATOM 1394 C C . GLU A 1 176 ? 16.131 -19.917 -17.917 1.00 93.00 176 GLU A C 1
ATOM 1396 O O . GLU A 1 176 ? 16.884 -19.718 -18.869 1.00 93.00 176 GLU A O 1
ATOM 1401 N N . TYR A 1 177 ? 14.925 -19.345 -17.835 1.00 91.31 177 TYR A N 1
ATOM 1402 C CA . TYR A 1 177 ? 14.414 -18.433 -18.863 1.00 91.31 177 TYR A CA 1
ATOM 1403 C C . TYR A 1 177 ? 15.253 -17.157 -18.984 1.00 91.31 177 TYR A C 1
ATOM 1405 O O . TYR A 1 177 ? 15.508 -16.710 -20.100 1.00 91.31 177 TYR A O 1
ATOM 1413 N N . GLY A 1 178 ? 15.729 -16.594 -17.869 1.00 91.25 178 GLY A N 1
ATOM 1414 C CA . GLY A 1 178 ? 16.646 -15.451 -17.890 1.00 91.25 178 GLY A CA 1
ATOM 1415 C C . GLY A 1 178 ? 17.942 -15.763 -18.644 1.00 91.25 178 GLY A C 1
ATOM 1416 O O . GLY A 1 178 ? 18.336 -15.010 -19.529 1.00 91.25 178 GLY A O 1
ATOM 1417 N N . ALA A 1 179 ? 18.552 -16.921 -18.371 1.00 90.12 179 ALA A N 1
ATOM 1418 C CA . ALA A 1 179 ? 19.760 -17.360 -19.068 1.00 90.12 179 ALA A CA 1
ATOM 1419 C C . ALA A 1 179 ? 19.524 -17.611 -20.570 1.00 90.12 179 ALA A C 1
ATOM 1421 O O . ALA A 1 179 ? 20.375 -17.274 -21.394 1.00 90.12 179 ALA A O 1
ATOM 1422 N N . GLN A 1 180 ? 18.371 -18.176 -20.943 1.00 92.75 180 GLN A N 1
ATOM 1423 C CA . GLN A 1 180 ? 17.998 -18.348 -22.352 1.00 92.75 180 GLN A CA 1
ATOM 1424 C C . GLN A 1 180 ? 17.822 -17.005 -23.066 1.00 92.75 180 GLN A C 1
ATOM 1426 O O . GLN A 1 180 ? 18.272 -16.854 -24.200 1.00 92.75 180 GLN A O 1
ATOM 1431 N N . LEU A 1 181 ? 17.212 -16.025 -22.400 1.00 91.75 181 LEU A N 1
ATOM 1432 C CA . LEU A 1 181 ? 16.976 -14.701 -22.966 1.00 91.75 181 LEU A CA 1
ATOM 1433 C C . LEU A 1 181 ? 18.295 -13.949 -23.200 1.00 91.75 181 LEU A C 1
ATOM 1435 O O . LEU A 1 181 ? 18.494 -13.400 -24.281 1.00 91.75 181 LEU A O 1
ATOM 1439 N N . GLU A 1 182 ? 19.238 -14.019 -22.256 1.00 91.81 182 GLU A N 1
ATOM 1440 C CA . GLU A 1 182 ? 20.593 -13.479 -22.440 1.00 91.81 182 GLU A CA 1
ATOM 1441 C C . GLU A 1 182 ? 21.344 -14.159 -23.596 1.00 91.81 182 GLU A C 1
ATOM 1443 O O . GLU A 1 182 ? 22.032 -13.497 -24.376 1.00 91.81 182 GLU A O 1
ATOM 1448 N N . ALA A 1 183 ? 21.224 -15.485 -23.729 1.00 92.12 183 ALA A N 1
ATOM 1449 C CA . ALA A 1 183 ? 21.841 -16.218 -24.833 1.00 92.12 183 ALA A CA 1
ATOM 1450 C C . ALA A 1 183 ? 21.261 -15.785 -26.190 1.00 92.12 183 ALA A C 1
ATOM 1452 O O . ALA A 1 183 ? 22.011 -15.567 -27.145 1.00 92.12 183 ALA A O 1
ATOM 1453 N N . GLN A 1 184 ? 19.941 -15.604 -26.261 1.00 90.88 184 GLN A N 1
ATOM 1454 C CA . GLN A 1 184 ? 19.257 -15.148 -27.466 1.00 90.88 184 GLN A CA 1
ATOM 1455 C C . GLN A 1 184 ? 19.629 -13.700 -27.820 1.00 90.88 184 GLN A C 1
ATOM 1457 O O . GLN A 1 184 ? 19.854 -13.389 -28.989 1.00 90.88 184 GLN A O 1
ATOM 1462 N N . GLU A 1 185 ? 19.767 -12.820 -26.828 1.00 91.00 185 GLU A N 1
ATOM 1463 C CA . GLU A 1 185 ? 20.197 -11.437 -27.043 1.00 91.00 185 GLU A CA 1
ATOM 1464 C C . GLU A 1 185 ? 21.624 -11.366 -27.606 1.00 91.00 185 GLU A C 1
ATOM 1466 O O . GLU A 1 185 ? 21.873 -10.643 -28.574 1.00 91.00 185 GLU A O 1
ATOM 1471 N N . ARG A 1 186 ? 22.552 -12.182 -27.085 1.00 91.88 186 ARG A N 1
ATOM 1472 C CA . ARG A 1 186 ? 23.911 -12.293 -27.645 1.00 91.88 186 ARG A CA 1
ATOM 1473 C C . ARG A 1 186 ? 23.900 -12.783 -29.091 1.00 91.88 186 ARG A C 1
ATOM 1475 O O . ARG A 1 186 ? 24.664 -12.270 -29.905 1.00 91.88 186 ARG A O 1
ATOM 1482 N N . GLN A 1 187 ? 23.033 -13.739 -29.422 1.00 94.38 187 GLN A N 1
ATOM 1483 C CA . GLN A 1 187 ? 22.901 -14.237 -30.791 1.00 94.38 187 GLN A CA 1
ATOM 1484 C C . GLN A 1 187 ? 22.391 -13.147 -31.745 1.00 94.38 187 GLN A C 1
ATOM 1486 O O . GLN A 1 187 ? 22.931 -12.982 -32.837 1.00 94.38 187 GLN A O 1
ATOM 1491 N N . ILE A 1 188 ? 21.396 -12.359 -31.327 1.00 91.50 188 ILE A N 1
ATOM 1492 C CA . ILE A 1 188 ? 20.891 -11.221 -32.112 1.00 91.50 188 ILE A CA 1
ATOM 1493 C C . ILE A 1 188 ? 21.993 -10.174 -32.318 1.00 91.50 188 ILE A C 1
ATOM 1495 O O . ILE A 1 188 ? 22.155 -9.663 -33.426 1.00 91.50 188 ILE A O 1
ATOM 1499 N N . GLN A 1 189 ? 22.778 -9.871 -31.281 1.00 91.38 189 GLN A N 1
ATOM 1500 C CA . GLN A 1 189 ? 23.902 -8.939 -31.393 1.00 91.38 189 GLN A CA 1
ATOM 1501 C C . GLN A 1 189 ? 24.969 -9.444 -32.373 1.00 91.38 189 GLN A C 1
ATOM 1503 O O . GLN A 1 189 ? 25.431 -8.668 -33.206 1.00 91.38 189 GLN A O 1
ATOM 1508 N N . GLN A 1 190 ? 25.317 -10.735 -32.333 1.00 93.06 190 GLN A N 1
ATOM 1509 C CA . GLN A 1 190 ? 26.248 -11.337 -33.296 1.00 93.06 190 GLN A CA 1
ATOM 1510 C C . GLN A 1 190 ? 25.733 -11.223 -34.733 1.00 93.06 190 GLN A C 1
ATOM 1512 O O . GLN A 1 190 ? 26.455 -10.725 -35.594 1.00 93.06 190 GLN A O 1
ATOM 1517 N N . LEU A 1 191 ? 24.472 -11.592 -34.977 1.00 91.44 191 LEU A N 1
ATOM 1518 C CA . LEU A 1 191 ? 23.849 -11.480 -36.300 1.00 91.44 191 LEU A CA 1
ATOM 1519 C C . LEU A 1 191 ? 23.759 -10.027 -36.788 1.00 91.44 191 LEU A C 1
ATOM 1521 O O . LEU A 1 191 ? 23.843 -9.770 -37.986 1.00 91.44 191 LEU A O 1
ATOM 1525 N N . SER A 1 192 ? 23.581 -9.065 -35.881 1.00 92.06 192 SER A N 1
ATOM 1526 C CA . SER A 1 192 ? 23.586 -7.635 -36.210 1.00 92.06 192 SER A CA 1
ATOM 1527 C C . SER A 1 192 ? 24.974 -7.163 -36.652 1.00 92.06 192 SER A C 1
ATOM 1529 O O . SER A 1 192 ? 25.107 -6.496 -37.677 1.00 92.06 192 SER A O 1
ATOM 1531 N N . VAL A 1 193 ? 26.020 -7.563 -35.921 1.00 90.81 193 VAL A N 1
ATOM 1532 C CA . VAL A 1 193 ? 27.414 -7.263 -36.279 1.00 90.81 193 VAL A CA 1
ATOM 1533 C C . VAL A 1 193 ? 27.778 -7.891 -37.625 1.00 90.81 193 VAL A C 1
ATOM 1535 O O . VAL A 1 193 ? 28.346 -7.209 -38.474 1.00 90.81 193 VAL A O 1
ATOM 1538 N N . GLU A 1 194 ? 27.406 -9.150 -37.850 1.00 89.62 194 GLU A N 1
ATOM 1539 C CA . GLU A 1 194 ? 27.634 -9.848 -39.119 1.00 89.62 194 GLU A CA 1
ATOM 1540 C C . GLU A 1 194 ? 26.901 -9.165 -40.284 1.00 89.62 194 GLU A C 1
ATOM 1542 O O . GLU A 1 194 ? 27.506 -8.884 -41.316 1.00 89.62 194 GLU A O 1
ATOM 1547 N N . ASN A 1 195 ? 25.628 -8.793 -40.103 1.00 88.50 195 ASN A N 1
ATOM 1548 C CA . ASN A 1 195 ? 24.878 -8.039 -41.112 1.00 88.50 195 ASN A CA 1
ATOM 1549 C C . ASN A 1 195 ? 25.522 -6.687 -41.444 1.00 88.50 195 ASN A C 1
ATOM 1551 O O . ASN A 1 195 ? 25.505 -6.270 -42.602 1.00 88.50 195 ASN A O 1
ATOM 1555 N N . ASN A 1 196 ? 26.080 -5.989 -40.454 1.00 87.62 196 ASN A N 1
ATOM 1556 C CA . ASN A 1 196 ? 26.764 -4.719 -40.694 1.00 87.62 196 ASN A CA 1
ATOM 1557 C C . ASN A 1 196 ? 28.076 -4.922 -41.465 1.00 87.62 196 ASN A C 1
ATOM 1559 O O . ASN A 1 196 ? 28.323 -4.191 -42.420 1.00 87.62 196 ASN A O 1
ATOM 1563 N N . GLN A 1 197 ? 28.855 -5.959 -41.146 1.00 87.31 197 GLN A N 1
ATOM 1564 C CA . GLN A 1 197 ? 30.063 -6.311 -41.907 1.00 87.31 197 GLN A CA 1
ATOM 1565 C C . GLN A 1 197 ? 29.742 -6.717 -43.352 1.00 87.31 197 GLN A C 1
ATOM 1567 O O . GLN A 1 197 ? 30.454 -6.327 -44.278 1.00 87.31 197 GLN A O 1
ATOM 1572 N N . LEU A 1 198 ? 28.652 -7.461 -43.569 1.00 85.00 198 LEU A N 1
ATOM 1573 C CA . LEU A 1 198 ? 28.174 -7.813 -44.909 1.00 85.00 198 LEU A CA 1
ATOM 1574 C C . LEU A 1 198 ? 27.751 -6.570 -45.704 1.00 85.00 198 LEU A C 1
ATOM 1576 O O . LEU A 1 198 ? 28.089 -6.447 -46.877 1.00 85.00 198 LEU A O 1
ATOM 1580 N N . LYS A 1 199 ? 27.082 -5.603 -45.063 1.00 83.00 199 LYS A N 1
ATOM 1581 C CA . LYS A 1 199 ? 26.746 -4.317 -45.694 1.00 83.00 199 LYS A CA 1
ATOM 1582 C C . LYS A 1 199 ? 27.992 -3.511 -46.065 1.00 83.00 199 LYS A C 1
ATOM 1584 O O . LYS A 1 199 ? 28.074 -3.000 -47.179 1.00 83.00 199 LYS A O 1
ATOM 1589 N N . GLU A 1 200 ? 28.974 -3.426 -45.174 1.00 78.56 200 GLU A N 1
ATOM 1590 C CA . GLU A 1 200 ? 30.233 -2.707 -45.415 1.00 78.56 200 GLU A CA 1
ATOM 1591 C C . GLU A 1 200 ? 31.069 -3.343 -46.534 1.00 78.56 200 GLU A C 1
ATOM 1593 O O . GLU A 1 200 ? 31.608 -2.636 -47.390 1.00 78.56 200 GLU A O 1
ATOM 1598 N N . SER A 1 201 ? 31.124 -4.675 -46.586 1.00 74.56 201 SER A N 1
ATOM 1599 C CA . SER A 1 201 ? 31.792 -5.401 -47.673 1.00 74.56 201 SER A CA 1
ATOM 1600 C C . SER A 1 201 ? 31.053 -5.249 -49.006 1.00 74.56 201 SER A C 1
ATOM 1602 O O . SER A 1 201 ? 31.702 -4.978 -50.013 1.00 74.56 201 SER A O 1
ATOM 1604 N N . SER A 1 202 ? 29.715 -5.273 -49.016 1.00 66.00 202 SER A N 1
ATOM 1605 C CA . SER A 1 202 ? 28.928 -5.014 -50.234 1.00 66.00 202 SER A CA 1
ATOM 1606 C C . SER A 1 202 ? 29.024 -3.570 -50.759 1.00 66.00 202 SER A C 1
ATOM 1608 O O . SER A 1 202 ? 28.949 -3.355 -51.965 1.00 66.00 202 SER A O 1
ATOM 1610 N N . ASN A 1 203 ? 29.273 -2.578 -49.894 1.00 59.09 203 ASN A N 1
ATOM 1611 C CA . ASN A 1 203 ? 29.528 -1.188 -50.306 1.00 59.09 203 ASN A CA 1
ATOM 1612 C C . ASN A 1 203 ? 30.972 -0.939 -50.778 1.00 59.09 203 ASN A C 1
ATOM 1614 O O . ASN A 1 203 ? 31.248 0.089 -51.395 1.00 59.09 203 ASN A O 1
ATOM 1618 N N . SER A 1 204 ? 31.897 -1.859 -50.497 1.00 56.12 204 SER A N 1
ATOM 1619 C CA . SER A 1 204 ? 33.304 -1.746 -50.905 1.00 56.12 204 SER A CA 1
ATOM 1620 C C . SER A 1 204 ? 33.560 -2.273 -52.327 1.00 56.12 204 SER A C 1
ATOM 1622 O O . SER A 1 204 ? 34.655 -2.095 -52.857 1.00 56.12 204 SER A O 1
ATOM 1624 N N . GLU A 1 205 ? 32.561 -2.897 -52.962 1.00 49.59 205 GLU A N 1
ATOM 1625 C CA . GLU A 1 205 ? 32.681 -3.538 -54.282 1.00 49.59 205 GLU A CA 1
ATOM 1626 C C . GLU A 1 205 ? 32.216 -2.646 -55.454 1.00 49.59 205 GLU A C 1
ATOM 1628 O O . GLU A 1 205 ? 32.356 -3.014 -56.619 1.00 49.59 205 GLU A O 1
ATOM 1633 N N . THR A 1 206 ? 31.753 -1.419 -55.185 1.00 48.19 206 THR A N 1
ATOM 1634 C CA . THR A 1 206 ? 31.493 -0.393 -56.213 1.00 48.19 206 THR A CA 1
ATOM 1635 C C . THR A 1 206 ? 32.601 0.661 -56.246 1.00 48.19 206 THR A C 1
ATOM 1637 O O . THR A 1 206 ? 32.395 1.817 -55.881 1.00 48.19 206 THR A O 1
ATOM 1640 N N . ALA A 1 207 ? 33.793 0.274 -56.703 1.00 43.38 207 ALA A N 1
ATOM 1641 C CA . ALA A 1 207 ? 34.815 1.215 -57.165 1.00 43.38 207 ALA A CA 1
ATOM 1642 C C . ALA A 1 207 ? 34.705 1.366 -58.698 1.00 43.38 207 ALA A C 1
ATOM 1644 O O . ALA A 1 207 ? 34.936 0.387 -59.413 1.00 43.38 207 ALA A O 1
ATOM 1645 N N . PRO A 1 208 ? 34.361 2.547 -59.256 1.00 44.31 208 PRO A N 1
ATOM 1646 C CA . PRO A 1 208 ? 34.341 2.716 -60.699 1.00 44.31 208 PRO A CA 1
ATOM 1647 C C . PRO A 1 208 ? 35.774 2.831 -61.225 1.00 44.31 208 PRO A C 1
ATOM 1649 O O . PRO A 1 208 ? 36.578 3.658 -60.791 1.00 44.31 208 PRO A O 1
ATOM 1652 N N . THR A 1 209 ? 36.074 1.972 -62.190 1.00 39.25 209 THR A N 1
ATOM 1653 C CA . THR A 1 209 ? 37.330 1.950 -62.933 1.00 39.25 209 THR A CA 1
ATOM 1654 C C . THR A 1 209 ? 37.225 2.923 -64.114 1.00 39.25 209 THR A C 1
ATOM 1656 O O . THR A 1 209 ? 36.332 2.779 -64.936 1.00 39.25 209 THR A O 1
ATOM 1659 N N . GLN A 1 210 ? 38.179 3.863 -64.187 1.00 38.28 210 GLN A N 1
ATOM 1660 C CA . GLN A 1 210 ? 38.702 4.567 -65.378 1.00 38.28 210 GLN A CA 1
ATOM 1661 C C . GLN A 1 210 ? 37.795 5.502 -66.218 1.00 38.28 210 GLN A C 1
ATOM 1663 O O . GLN A 1 210 ? 36.872 5.072 -66.893 1.00 38.28 210 GLN A O 1
ATOM 1668 N N . SER A 1 211 ? 38.236 6.762 -66.372 1.00 34.75 211 SER A N 1
ATOM 1669 C CA . SER A 1 211 ? 38.917 7.266 -67.593 1.00 34.75 211 SER A CA 1
ATOM 1670 C C . SER A 1 211 ? 38.524 8.707 -67.977 1.00 34.75 211 SER A C 1
ATOM 1672 O O . SER A 1 211 ? 37.371 9.007 -68.252 1.00 34.75 211 SER A O 1
ATOM 1674 N N . SER A 1 212 ? 39.542 9.571 -68.002 1.00 38.16 212 SER A N 1
ATOM 1675 C CA . SER A 1 212 ? 39.815 10.720 -68.891 1.00 38.16 212 SER A CA 1
ATOM 1676 C C . SER A 1 212 ? 38.692 11.372 -69.736 1.00 38.16 212 SER A C 1
ATOM 1678 O O . SER A 1 212 ? 38.147 10.777 -70.657 1.00 38.16 212 SER A O 1
ATOM 1680 N N . ASN A 1 213 ? 38.506 12.677 -69.502 1.00 36.75 213 ASN A N 1
ATOM 1681 C CA . ASN A 1 213 ? 37.877 13.718 -70.353 1.00 36.75 213 ASN A CA 1
ATOM 1682 C C . ASN A 1 213 ? 38.701 13.982 -71.662 1.00 36.75 213 ASN A C 1
ATOM 1684 O O . ASN A 1 213 ? 39.843 13.506 -71.665 1.00 36.75 213 ASN A O 1
ATOM 1688 N N . PRO A 1 214 ? 38.293 14.790 -72.699 1.00 49.34 214 PRO A N 1
ATOM 1689 C CA . PRO A 1 214 ? 37.328 15.924 -72.667 1.00 49.34 214 PRO A CA 1
ATOM 1690 C C . PRO A 1 214 ? 36.465 16.273 -73.942 1.00 49.34 214 PRO A C 1
ATOM 1692 O O . PRO A 1 214 ? 36.771 15.871 -75.059 1.00 49.34 214 PRO A O 1
ATOM 1695 N N . HIS A 1 215 ? 35.526 17.229 -73.755 1.00 36.19 215 HIS A N 1
ATOM 1696 C CA . HIS A 1 215 ? 35.044 18.295 -74.697 1.00 36.19 215 HIS A CA 1
ATOM 1697 C C . HIS A 1 215 ? 33.805 18.033 -75.636 1.00 36.19 215 HIS A C 1
ATOM 1699 O O . HIS A 1 215 ? 33.396 16.885 -75.747 1.00 36.19 215 HIS A O 1
ATOM 1705 N N . PRO A 1 216 ? 33.114 19.073 -76.203 1.00 54.25 216 PRO A N 1
ATOM 1706 C CA . PRO A 1 216 ? 31.692 19.413 -75.957 1.00 54.25 216 PRO A CA 1
ATOM 1707 C C . PRO A 1 216 ? 30.847 19.703 -77.245 1.00 54.25 216 PRO A C 1
ATOM 1709 O O . PRO A 1 216 ? 31.340 19.525 -78.352 1.00 54.25 216 PRO A O 1
ATOM 1712 N N . GLN A 1 217 ? 29.623 20.249 -77.065 1.00 37.19 217 GLN A N 1
ATOM 1713 C CA . GLN A 1 217 ? 28.635 20.745 -78.072 1.00 37.19 217 GLN A CA 1
ATOM 1714 C C . GLN A 1 217 ? 27.903 19.640 -78.866 1.00 37.19 217 GLN A C 1
ATOM 1716 O O . GLN A 1 217 ? 28.500 18.625 -79.182 1.00 37.19 217 GLN A O 1
ATOM 1721 N N . GLU A 1 218 ? 26.629 19.706 -79.265 1.00 34.66 218 GLU A N 1
ATOM 1722 C CA . GLU A 1 218 ? 25.484 20.635 -79.186 1.00 34.66 218 GLU A CA 1
ATOM 1723 C C . GLU A 1 218 ? 24.248 19.854 -79.718 1.00 34.66 218 GLU A C 1
ATOM 1725 O O . GLU A 1 218 ? 24.449 18.906 -80.475 1.00 34.66 218 GLU A O 1
ATOM 1730 N N . ALA A 1 219 ? 23.020 20.331 -79.425 1.00 39.16 219 ALA A N 1
ATOM 1731 C CA . ALA A 1 219 ? 21.768 20.123 -80.200 1.00 39.16 219 ALA A CA 1
ATOM 1732 C C . ALA A 1 219 ? 21.173 18.682 -80.261 1.00 39.16 219 ALA A C 1
ATOM 1734 O O . ALA A 1 219 ? 21.894 17.700 -80.312 1.00 39.16 219 ALA A O 1
ATOM 1735 N N . ASP A 1 220 ? 19.867 18.399 -80.304 1.00 36.53 220 ASP A N 1
ATOM 1736 C CA . ASP A 1 220 ? 18.599 19.139 -80.276 1.00 36.53 220 ASP A CA 1
ATOM 1737 C C . ASP A 1 220 ? 17.466 18.082 -80.094 1.00 36.53 220 ASP A C 1
ATOM 1739 O O . ASP A 1 220 ? 17.644 16.919 -80.450 1.00 36.53 220 ASP A O 1
ATOM 1743 N N . THR A 1 221 ? 16.344 18.509 -79.506 1.00 36.59 221 THR A N 1
ATOM 1744 C CA . THR A 1 221 ? 14.950 17.995 -79.570 1.00 36.59 221 THR A CA 1
ATOM 1745 C C . THR A 1 221 ? 14.619 16.496 -79.758 1.00 36.59 221 THR A C 1
ATOM 1747 O O . THR A 1 221 ? 14.882 15.899 -80.798 1.00 36.59 221 THR A O 1
ATOM 1750 N N . SER A 1 222 ? 13.790 15.942 -78.850 1.00 38.22 222 SER A N 1
ATOM 1751 C CA . SER A 1 222 ? 12.370 15.563 -79.106 1.00 38.22 222 SER A CA 1
ATOM 1752 C C . SER A 1 222 ? 11.728 14.821 -77.908 1.00 38.22 222 SER A C 1
ATOM 1754 O O . SER A 1 222 ? 12.217 13.789 -77.463 1.00 38.22 222 SER A O 1
ATOM 1756 N N . GLN A 1 223 ? 10.618 15.373 -77.405 1.00 40.44 223 GLN A N 1
ATOM 1757 C CA . GLN A 1 223 ? 9.591 14.790 -76.506 1.00 40.44 223 GLN A CA 1
ATOM 1758 C C . GLN A 1 223 ? 8.646 13.833 -77.295 1.00 40.44 223 GLN A C 1
ATOM 1760 O O . GLN A 1 223 ? 8.810 13.784 -78.517 1.00 40.44 223 GLN A O 1
ATOM 1765 N N . PRO A 1 224 ? 7.583 13.191 -76.732 1.00 54.59 224 PRO A N 1
ATOM 1766 C CA . PRO A 1 224 ? 7.127 13.050 -75.331 1.00 54.59 224 PRO A CA 1
ATOM 1767 C C . PRO A 1 224 ? 6.710 11.601 -74.928 1.00 54.59 224 PRO A C 1
ATOM 1769 O O . PRO A 1 224 ? 6.564 10.734 -75.778 1.00 54.59 224 PRO A O 1
ATOM 1772 N N . ASP A 1 225 ? 6.480 11.347 -73.632 1.00 35.69 225 ASP A N 1
ATOM 1773 C CA . ASP A 1 225 ? 5.205 10.792 -73.117 1.00 35.69 225 ASP A CA 1
ATOM 1774 C C . ASP A 1 225 ? 5.214 10.719 -71.571 1.00 35.69 225 ASP A C 1
ATOM 1776 O O . ASP A 1 225 ? 6.106 10.151 -70.945 1.00 35.69 225 ASP A O 1
ATOM 1780 N N . SER A 1 226 ? 4.222 11.381 -70.971 1.00 43.19 226 SER A N 1
ATOM 1781 C CA . SER A 1 226 ? 3.880 11.469 -69.535 1.00 43.19 226 SER A CA 1
ATOM 1782 C C . SER A 1 226 ? 3.216 10.157 -69.024 1.00 43.19 226 SER A C 1
ATOM 1784 O O . SER A 1 226 ? 3.033 9.261 -69.848 1.00 43.19 226 SER A O 1
ATOM 1786 N N . PRO A 1 227 ? 2.745 10.003 -67.753 1.00 45.62 227 PRO A N 1
ATOM 1787 C CA . PRO A 1 227 ? 2.598 10.986 -66.663 1.00 45.62 227 PRO A CA 1
ATOM 1788 C C . PRO A 1 227 ? 2.915 10.474 -65.230 1.00 45.62 227 PRO A C 1
ATOM 1790 O O . PRO A 1 227 ? 3.308 9.330 -65.031 1.00 45.62 227 PRO A O 1
ATOM 1793 N N . ALA A 1 228 ? 2.623 11.347 -64.254 1.00 38.91 228 ALA A N 1
ATOM 1794 C CA . ALA A 1 228 ? 2.439 11.126 -62.810 1.00 38.91 228 ALA A CA 1
ATOM 1795 C C . ALA A 1 228 ? 3.586 11.583 -61.888 1.00 38.91 228 ALA A C 1
ATOM 1797 O O . ALA A 1 228 ? 4.161 10.798 -61.142 1.00 38.91 228 ALA A O 1
ATOM 1798 N N . GLU A 1 229 ? 3.833 12.895 -61.873 1.00 41.38 229 GLU A N 1
ATOM 1799 C CA . GLU A 1 229 ? 4.179 13.595 -60.631 1.00 41.38 229 GLU A CA 1
ATOM 1800 C C . GLU A 1 229 ? 2.901 14.241 -60.075 1.00 41.38 229 GLU A C 1
ATOM 1802 O O . GLU A 1 229 ? 2.478 15.303 -60.519 1.00 41.38 229 GLU A O 1
ATOM 1807 N N . GLU A 1 230 ? 2.276 13.574 -59.109 1.00 48.47 230 GLU A N 1
ATOM 1808 C CA . GLU A 1 230 ? 1.582 14.239 -58.006 1.00 48.47 230 GLU A CA 1
ATOM 1809 C C . GLU A 1 230 ? 2.289 13.755 -56.738 1.00 48.47 230 GLU A C 1
ATOM 1811 O O . GLU A 1 230 ? 2.046 12.653 -56.251 1.00 48.47 230 GLU A O 1
ATOM 1816 N N . ALA A 1 231 ? 3.234 14.550 -56.242 1.00 42.88 231 ALA A N 1
ATOM 1817 C CA . ALA A 1 231 ? 3.644 14.489 -54.850 1.00 42.88 231 ALA A CA 1
ATOM 1818 C C . ALA A 1 231 ? 3.090 15.754 -54.202 1.00 42.88 231 ALA A C 1
ATOM 1820 O O . ALA A 1 231 ? 3.658 16.837 -54.323 1.00 42.88 231 ALA A O 1
ATOM 1821 N N . GLU A 1 232 ? 1.913 15.588 -53.607 1.00 47.00 232 GLU A N 1
ATOM 1822 C CA . GLU A 1 232 ? 1.278 16.538 -52.709 1.00 47.00 232 GLU A CA 1
ATOM 1823 C C . GLU A 1 232 ? 2.286 16.980 -51.633 1.00 47.00 232 GLU A C 1
ATOM 1825 O O . GLU A 1 232 ? 2.673 16.205 -50.754 1.00 47.00 232 GLU A O 1
ATOM 1830 N N . GLU A 1 233 ? 2.709 18.241 -51.695 1.00 47.50 233 GLU A N 1
ATOM 1831 C CA . GLU A 1 233 ? 2.936 19.004 -50.473 1.00 47.50 233 GLU A CA 1
ATOM 1832 C C . GLU A 1 233 ? 1.572 19.244 -49.799 1.00 47.50 233 GLU A C 1
ATOM 1834 O O . GLU A 1 233 ? 0.550 19.395 -50.468 1.00 47.50 233 GLU A O 1
ATOM 1839 N N . ASP A 1 234 ? 1.591 19.287 -48.466 1.00 51.44 234 ASP A N 1
ATOM 1840 C CA . ASP A 1 234 ? 0.488 19.627 -47.557 1.00 51.44 234 ASP A CA 1
ATOM 1841 C C . ASP A 1 234 ? -0.627 18.591 -47.342 1.00 51.44 234 ASP A C 1
ATOM 1843 O O . ASP A 1 234 ? -1.751 18.735 -47.819 1.00 51.44 234 ASP A O 1
ATOM 1847 N N . ASN A 1 235 ? -0.391 17.611 -46.455 1.00 47.09 235 ASN A N 1
ATOM 1848 C CA . ASN A 1 235 ? -1.512 16.929 -45.790 1.00 47.09 235 ASN A CA 1
ATOM 1849 C C . ASN A 1 235 ? -1.202 16.323 -44.405 1.00 47.09 235 ASN A C 1
ATOM 1851 O O . ASN A 1 235 ? -1.611 15.205 -44.103 1.00 47.09 235 ASN A O 1
ATOM 1855 N N . ILE A 1 236 ? -0.486 17.043 -43.532 1.00 47.12 236 ILE A N 1
ATOM 1856 C CA . ILE A 1 236 ? -0.345 16.634 -42.112 1.00 47.12 236 ILE A CA 1
ATOM 1857 C C . ILE A 1 236 ? -1.232 17.477 -41.175 1.00 47.12 236 ILE A C 1
ATOM 1859 O O . ILE A 1 236 ? -1.525 17.052 -40.059 1.00 47.12 236 ILE A O 1
ATOM 1863 N N . ASP A 1 237 ? -1.766 18.617 -41.625 1.00 52.09 237 ASP A N 1
ATOM 1864 C CA . ASP A 1 237 ? -2.535 19.512 -40.742 1.00 52.09 237 ASP A CA 1
ATOM 1865 C C . ASP A 1 237 ? -4.066 19.293 -40.782 1.00 52.09 237 ASP A C 1
ATOM 1867 O O . ASP A 1 237 ? -4.826 19.853 -39.988 1.00 52.09 237 ASP A O 1
ATOM 1871 N N . THR A 1 238 ? -4.551 18.418 -41.666 1.00 52.09 238 THR A N 1
ATOM 1872 C CA . THR A 1 238 ? -5.993 18.227 -41.908 1.00 52.09 238 THR A CA 1
ATOM 1873 C C . THR A 1 238 ? -6.622 17.182 -40.976 1.00 52.09 238 THR A C 1
ATOM 1875 O O . THR A 1 238 ? -7.778 17.328 -40.569 1.00 52.09 238 THR A O 1
ATOM 1878 N N . GLU A 1 239 ? -5.865 16.168 -40.535 1.00 55.00 239 GLU A N 1
ATOM 1879 C CA . GLU A 1 239 ? -6.343 15.192 -39.536 1.00 55.00 239 GLU A CA 1
ATOM 1880 C C . GLU A 1 239 ? -6.394 15.784 -38.121 1.00 55.00 239 GLU A C 1
ATOM 1882 O O . GLU A 1 239 ? -7.353 15.540 -37.380 1.00 55.00 239 GLU A O 1
ATOM 1887 N N . ALA A 1 240 ? -5.425 16.634 -37.762 1.00 54.34 240 ALA A N 1
ATOM 1888 C CA . ALA A 1 240 ? -5.392 17.304 -36.463 1.00 54.34 240 ALA A CA 1
ATOM 1889 C C . ALA A 1 240 ? -6.547 18.312 -36.305 1.00 54.34 240 ALA A C 1
ATOM 1891 O O . ALA A 1 240 ? -7.184 18.375 -35.246 1.00 54.34 240 ALA A O 1
ATOM 1892 N N . GLN A 1 241 ? -6.897 19.043 -37.370 1.00 55.16 241 GLN A N 1
ATOM 1893 C CA . GLN A 1 241 ? -8.045 19.957 -37.360 1.00 55.16 241 GLN A CA 1
ATOM 1894 C C . GLN A 1 241 ? -9.398 19.224 -37.395 1.00 55.16 241 GLN A C 1
ATOM 1896 O O . GLN A 1 241 ? -10.362 19.682 -36.768 1.00 55.16 241 GLN A O 1
ATOM 1901 N N . SER A 1 242 ? -9.479 18.060 -38.051 1.00 63.47 242 SER A N 1
ATOM 1902 C CA . SER A 1 242 ? -10.690 17.226 -38.079 1.00 63.47 242 SER A CA 1
ATOM 1903 C C . SER A 1 242 ? -11.006 16.620 -36.703 1.00 63.47 242 SER A C 1
ATOM 1905 O O . SER A 1 242 ? -12.138 16.728 -36.216 1.00 63.47 242 SER A O 1
ATOM 1907 N N . LEU A 1 243 ? -9.991 16.097 -36.002 1.00 64.12 243 LEU A N 1
ATOM 1908 C CA . LEU A 1 243 ? -10.122 15.581 -34.632 1.00 64.12 243 LEU A CA 1
ATOM 1909 C C . LEU A 1 243 ? -10.519 16.675 -33.631 1.00 64.12 243 LEU A C 1
ATOM 1911 O O . LEU A 1 243 ? -11.367 16.449 -32.761 1.00 64.12 243 LEU A O 1
ATOM 1915 N N . PHE A 1 244 ? -9.979 17.887 -33.785 1.00 63.97 244 PHE A N 1
ATOM 1916 C CA . PHE A 1 244 ? -10.329 19.015 -32.921 1.00 63.97 244 PHE A CA 1
ATOM 1917 C C . PHE A 1 244 ? -11.770 19.511 -33.151 1.00 63.97 244 PHE A C 1
ATOM 1919 O O . PHE A 1 244 ? -12.500 19.778 -32.190 1.00 63.97 244 PHE A O 1
ATOM 1926 N N . GLN A 1 245 ? -12.248 19.554 -34.403 1.00 64.00 245 GLN A N 1
ATOM 1927 C CA . GLN A 1 245 ? -13.654 19.877 -34.689 1.00 64.00 245 GLN A CA 1
ATOM 1928 C C . GLN A 1 245 ? -14.626 18.793 -34.205 1.00 64.00 245 GLN A C 1
ATOM 1930 O O . GLN A 1 245 ? -15.741 19.118 -33.779 1.00 64.00 245 GLN A O 1
ATOM 1935 N N . GLN A 1 246 ? -14.224 17.520 -34.233 1.00 63.06 246 GLN A N 1
ATOM 1936 C CA . GLN A 1 246 ? -15.040 16.418 -33.723 1.00 63.06 246 GLN A CA 1
ATOM 1937 C C . GLN A 1 246 ? -15.165 16.477 -32.190 1.00 63.06 246 GLN A C 1
ATOM 1939 O O . GLN A 1 246 ? -16.271 16.327 -31.667 1.00 63.06 246 GLN A O 1
ATOM 1944 N N . PHE A 1 247 ? -14.084 16.832 -31.484 1.00 63.97 247 PHE A N 1
ATOM 1945 C CA . PHE A 1 247 ? -14.073 17.027 -30.029 1.00 63.97 247 PHE A CA 1
ATOM 1946 C C . PHE A 1 247 ? -14.944 18.216 -29.567 1.00 63.97 247 PHE A C 1
ATOM 1948 O O . PHE A 1 247 ? -15.679 18.132 -28.573 1.00 63.97 247 PHE A O 1
ATOM 1955 N N . MET A 1 248 ? -14.938 19.318 -30.326 1.00 70.31 248 MET A N 1
ATOM 1956 C CA . MET A 1 248 ? -15.760 20.497 -30.020 1.00 70.31 248 MET A CA 1
ATOM 1957 C C . MET A 1 248 ? -17.261 20.269 -30.273 1.00 70.31 248 MET A C 1
ATOM 1959 O O . MET A 1 248 ? -18.096 20.863 -29.585 1.00 70.31 248 MET A O 1
ATOM 1963 N N . LYS A 1 249 ? -17.633 19.374 -31.201 1.00 56.06 249 LYS A N 1
ATOM 1964 C CA . LYS A 1 249 ? -19.040 19.014 -31.470 1.00 56.06 249 LYS A CA 1
ATOM 1965 C C . LYS A 1 249 ? -19.617 18.041 -30.432 1.00 56.06 249 LYS A C 1
ATOM 1967 O O . LYS A 1 249 ? -20.801 18.149 -30.112 1.00 56.06 249 LYS A O 1
ATOM 1972 N N . SER A 1 250 ? -18.804 17.165 -29.834 1.00 51.38 250 SER A N 1
ATOM 1973 C CA . SER A 1 250 ? -19.244 16.252 -28.760 1.00 51.38 250 SER A CA 1
ATOM 1974 C C . SER A 1 250 ? -19.517 16.937 -27.414 1.00 51.38 250 SER A C 1
ATOM 1976 O O . SER A 1 250 ? -20.227 16.383 -26.579 1.00 51.38 250 SER A O 1
ATOM 1978 N N . SER A 1 251 ? -19.026 18.163 -27.210 1.00 51.94 251 SER A N 1
ATOM 1979 C CA . SER A 1 251 ? -19.084 18.850 -25.909 1.00 51.94 251 SER A CA 1
ATOM 1980 C C . SER A 1 251 ? -20.330 19.728 -25.690 1.00 51.94 251 SER A C 1
ATOM 1982 O O . SER A 1 251 ? -20.448 20.375 -24.653 1.00 51.94 251 SER A O 1
ATOM 1984 N N . ARG A 1 252 ? -21.283 19.780 -26.638 1.00 52.28 252 ARG A N 1
ATOM 1985 C CA . ARG A 1 252 ? -22.466 20.672 -26.553 1.00 52.28 252 ARG A CA 1
ATOM 1986 C C . ARG A 1 252 ? -23.830 19.990 -26.389 1.00 52.28 252 ARG A C 1
ATOM 1988 O O . ARG A 1 252 ? -24.847 20.675 -26.447 1.00 52.28 252 ARG A O 1
ATOM 1995 N N . SER A 1 253 ? -23.901 18.686 -26.118 1.00 50.88 253 SER A N 1
ATOM 1996 C CA . SER A 1 253 ? -25.195 18.005 -25.932 1.00 50.88 253 SER A CA 1
ATOM 1997 C C . SER A 1 253 ? -25.245 17.119 -24.690 1.00 50.88 253 SER A C 1
ATOM 1999 O O . SER A 1 253 ? -25.239 15.895 -24.774 1.00 50.88 253 SER A O 1
ATOM 2001 N N . SER A 1 254 ? -25.409 17.741 -23.524 1.00 47.50 254 SER A N 1
ATOM 2002 C CA . SER A 1 254 ? -26.047 17.075 -22.386 1.00 47.50 254 SER A CA 1
ATOM 2003 C C . SER A 1 254 ? -26.863 18.084 -21.578 1.00 47.50 254 SER A C 1
ATOM 2005 O O . SER A 1 254 ? -26.377 18.721 -20.645 1.00 47.50 254 SER A O 1
ATOM 2007 N N . LYS A 1 255 ? -28.133 18.246 -21.969 1.00 50.81 255 LYS A N 1
ATOM 2008 C CA . LYS A 1 255 ? -29.167 18.894 -21.148 1.00 50.81 255 LYS A CA 1
ATOM 2009 C C . LYS A 1 255 ? -29.271 18.174 -19.793 1.00 50.81 255 LYS A C 1
ATOM 2011 O O . LYS A 1 255 ? -29.407 16.949 -19.793 1.00 50.81 255 LYS A O 1
ATOM 2016 N N . PRO A 1 256 ? -29.322 18.887 -18.656 1.00 45.41 256 PRO A N 1
ATOM 2017 C CA . PRO A 1 256 ? -29.640 18.270 -17.378 1.00 45.41 256 PRO A CA 1
ATOM 2018 C C . PRO A 1 256 ? -31.145 17.985 -17.322 1.00 45.41 256 PRO A C 1
ATOM 2020 O O . PRO A 1 256 ? -31.978 18.893 -17.362 1.00 45.41 256 PRO A O 1
ATOM 2023 N N . ARG A 1 257 ? -31.519 16.705 -17.247 1.00 45.34 257 ARG A N 1
ATOM 2024 C CA . ARG A 1 257 ? -32.906 16.296 -17.014 1.00 45.34 257 ARG A CA 1
ATOM 2025 C C . ARG A 1 257 ? -33.148 16.232 -15.507 1.00 45.34 257 ARG A C 1
ATOM 2027 O O . ARG A 1 257 ? -32.980 15.191 -14.885 1.00 45.34 257 ARG A O 1
ATOM 2034 N N . ASN A 1 258 ? -33.560 17.365 -14.942 1.00 49.91 258 ASN A N 1
ATOM 2035 C CA . ASN A 1 258 ? -34.270 17.419 -13.664 1.00 49.91 258 ASN A CA 1
ATOM 2036 C C . ASN A 1 258 ? -35.480 16.476 -13.707 1.00 49.91 258 ASN A C 1
ATOM 2038 O O . ASN A 1 258 ? -36.277 16.576 -14.641 1.00 49.91 258 ASN A O 1
ATOM 2042 N N . LYS A 1 259 ? -35.624 15.609 -12.694 1.00 43.44 259 LYS A N 1
ATOM 2043 C CA . LYS A 1 259 ? -36.905 15.063 -12.207 1.00 43.44 259 LYS A CA 1
ATOM 2044 C C . LYS A 1 259 ? -36.715 14.321 -10.869 1.00 43.44 259 LYS A C 1
ATOM 2046 O O . LYS A 1 259 ? -36.369 13.148 -10.830 1.00 43.44 259 LYS A O 1
ATOM 2051 N N . LEU A 1 260 ? -36.994 15.034 -9.784 1.00 44.06 260 LEU A N 1
ATOM 2052 C CA . LEU A 1 260 ? -37.747 14.563 -8.608 1.00 44.06 260 LEU A CA 1
ATOM 2053 C C . LEU A 1 260 ? -39.114 15.297 -8.657 1.00 44.06 260 LEU A C 1
ATOM 2055 O O . LEU A 1 260 ? -39.186 16.276 -9.410 1.00 44.06 260 LEU A O 1
ATOM 2059 N N . PRO A 1 261 ? -40.173 14.960 -7.883 1.00 62.88 261 PRO A N 1
ATOM 2060 C CA . PRO A 1 261 ? -40.379 13.870 -6.907 1.00 62.88 261 PRO A CA 1
ATOM 2061 C C . PRO A 1 261 ? -41.767 13.163 -7.026 1.00 62.88 261 PRO A C 1
ATOM 2063 O O . PRO A 1 261 ? -42.624 13.589 -7.792 1.00 62.88 261 PRO A O 1
ATOM 2066 N N . ALA A 1 262 ? -42.011 12.122 -6.213 1.00 41.97 262 ALA A N 1
ATOM 2067 C CA . ALA A 1 262 ? -43.310 11.761 -5.591 1.00 41.97 262 ALA A CA 1
ATOM 2068 C C . ALA A 1 262 ? -43.049 10.583 -4.621 1.00 41.97 262 ALA A C 1
ATOM 2070 O O . ALA A 1 262 ? -42.655 9.509 -5.055 1.00 41.97 262 ALA A O 1
ATOM 2071 N N . ASN A 1 263 ? -42.958 10.774 -3.304 1.00 48.03 263 ASN A N 1
ATOM 2072 C CA . ASN A 1 263 ? -44.048 10.915 -2.331 1.00 48.03 263 ASN A CA 1
ATOM 2073 C C . ASN A 1 263 ? -45.106 9.794 -2.408 1.00 48.03 263 ASN A C 1
ATOM 2075 O O . ASN A 1 263 ? -45.980 9.830 -3.266 1.00 48.03 263 ASN A O 1
ATOM 2079 N N . ASN A 1 264 ? -45.043 8.836 -1.473 1.00 44.16 264 ASN A N 1
ATOM 2080 C CA . ASN A 1 264 ? -46.217 8.119 -0.968 1.00 44.16 264 ASN A CA 1
ATOM 2081 C C . ASN A 1 264 ? -45.929 7.505 0.419 1.00 44.16 264 ASN A C 1
ATOM 2083 O O . ASN A 1 264 ? -45.050 6.650 0.532 1.00 44.16 264 ASN A O 1
ATOM 2087 N N . PRO A 1 265 ? -46.668 7.896 1.475 1.00 57.59 265 PRO A N 1
ATOM 2088 C CA . PRO A 1 265 ? -46.664 7.217 2.760 1.00 57.59 265 PRO A CA 1
ATOM 2089 C C . PRO A 1 265 ? -47.822 6.212 2.806 1.00 57.59 265 PRO A C 1
ATOM 2091 O O . PRO A 1 265 ? -48.975 6.567 2.572 1.00 57.59 265 PRO A O 1
ATOM 2094 N N . SER A 1 266 ? -47.555 4.957 3.156 1.00 51.56 266 SER A N 1
ATOM 2095 C CA . SER A 1 266 ? -48.615 4.021 3.543 1.00 51.56 266 SER A CA 1
ATOM 2096 C C . SER A 1 266 ? -48.413 3.557 4.973 1.00 51.56 266 SER A C 1
ATOM 2098 O O . SER A 1 266 ? -47.535 2.764 5.298 1.00 51.56 266 SER A O 1
ATOM 2100 N N . LYS A 1 267 ? -49.283 4.116 5.818 1.00 53.78 267 LYS A N 1
ATOM 2101 C CA . LYS A 1 267 ? -49.776 3.540 7.065 1.00 53.78 267 LYS A CA 1
ATOM 2102 C C . LYS A 1 267 ? -50.015 2.037 6.890 1.00 53.78 267 LYS A C 1
ATOM 2104 O O . LYS A 1 267 ? -50.729 1.650 5.973 1.00 53.78 267 LYS A O 1
ATOM 2109 N N . ASN A 1 268 ? -49.608 1.240 7.872 1.00 51.09 268 ASN A N 1
ATOM 2110 C CA . ASN A 1 268 ? -50.564 0.302 8.444 1.00 51.09 268 ASN A CA 1
ATOM 2111 C C . ASN A 1 268 ? -50.285 0.054 9.927 1.00 51.09 268 ASN A C 1
ATOM 2113 O O . ASN A 1 268 ? -49.289 -0.544 10.323 1.00 51.09 268 ASN A O 1
ATOM 2117 N N . ARG A 1 269 ? -51.213 0.566 10.739 1.00 50.81 269 ARG A N 1
ATOM 2118 C CA . ARG A 1 269 ? -51.551 0.038 12.057 1.00 50.81 269 ARG A CA 1
ATOM 2119 C C . ARG A 1 269 ? -52.136 -1.358 11.843 1.00 50.81 269 ARG A C 1
ATOM 2121 O O . ARG A 1 269 ? -53.022 -1.493 11.010 1.00 50.81 269 ARG A O 1
ATOM 2128 N N . ASN A 1 270 ? -51.779 -2.319 12.686 1.00 51.22 270 ASN A N 1
ATOM 2129 C CA . ASN A 1 270 ? -52.815 -3.154 13.281 1.00 51.22 270 ASN A CA 1
ATOM 2130 C C . ASN A 1 270 ? -52.422 -3.572 14.700 1.00 51.22 270 ASN A C 1
ATOM 2132 O O . ASN A 1 270 ? -51.351 -4.120 14.940 1.00 51.22 270 ASN A O 1
ATOM 2136 N N . LYS A 1 271 ? -53.313 -3.218 15.626 1.00 59.34 271 LYS A N 1
ATOM 2137 C CA . LYS A 1 271 ? -53.464 -3.762 16.974 1.00 59.34 271 LYS A CA 1
ATOM 2138 C C . LYS A 1 271 ? -54.610 -4.780 16.919 1.00 59.34 271 LYS A C 1
ATOM 2140 O O . LYS A 1 271 ? -55.540 -4.567 16.145 1.00 59.34 271 LYS A O 1
ATOM 2145 N N . GLY A 1 272 ? -54.594 -5.744 17.836 1.00 52.62 272 GLY A N 1
ATOM 2146 C CA . GLY A 1 272 ? -55.714 -6.636 18.165 1.00 52.62 272 GLY A CA 1
ATOM 2147 C C . GLY A 1 272 ? -55.455 -8.053 17.660 1.00 52.62 272 GLY A C 1
ATOM 2148 O O . GLY A 1 272 ? -55.118 -8.213 16.493 1.00 52.62 272 GLY A O 1
ATOM 2149 N N . SER A 1 273 ? -55.541 -9.106 18.466 1.00 51.59 273 SER A N 1
ATOM 2150 C CA . SER A 1 273 ? -56.049 -9.283 19.833 1.00 51.59 273 SER A CA 1
ATOM 2151 C C . SER A 1 273 ? -55.353 -10.480 20.467 1.00 51.59 273 SER A C 1
ATOM 2153 O O . SER A 1 273 ? -54.867 -11.336 19.696 1.00 51.59 273 SER A O 1
#

pLDDT: mean 75.05, std 20.38, range [34.66, 96.69]